Protein 2E12 (pdb70)

Organism: Xanthomonas campestris pv. campestris (strain ATCC 33913 / DSM 3586 / NCPPB 528 / LMG 568 / P 25) (NCBI:txid190485)

Structure (mmCIF, N/CA/C/O backbone):
data_2E12
#
_entry.id   2E12
#
_cell.length_a   49.942
_cell.length_b   51.699
_cell.length_c   82.120
_cell.angle_alpha   90.00
_cell.angle_beta   90.00
_cell.angle_gamma   90.00
#
_symmetry.space_group_name_H-M   'P 21 21 21'
#
loop_
_entity.id
_entity.type
_entity.pdbx_description
1 polymer 'Hypothetical protein XCC3642'
2 water water
#
loop_
_atom_site.group_PDB
_atom_site.id
_atom_site.type_symbol
_atom_site.label_atom_id
_atom_site.label_alt_id
_atom_site.label_comp_id
_atom_site.label_asym_id
_atom_site.label_entity_id
_atom_site.label_seq_id
_atom_site.pdbx_PDB_ins_code
_atom_site.Cartn_x
_atom_site.Cartn_y
_atom_site.Cartn_z
_atom_site.occupancy
_atom_site.B_iso_or_equiv
_atom_site.auth_seq_id
_atom_site.auth_comp_id
_atom_site.auth_asym_id
_atom_site.auth_atom_id
_atom_site.pdbx_PDB_model_num
ATOM 1 N N . MET A 1 1 ? 53.045 42.225 33.724 1.00 2.75 1 MET A N 1
ATOM 2 C CA . MET A 1 1 ? 53.628 40.900 33.321 1.00 2.75 1 MET A CA 1
ATOM 3 C C . MET A 1 1 ? 52.484 39.953 32.944 1.00 2.75 1 MET A C 1
ATOM 4 O O . MET A 1 1 ? 51.460 39.918 33.620 1.00 2.75 1 MET A O 1
ATOM 9 N N . PRO A 1 2 ? 52.639 39.190 31.852 1.00 6.58 2 PRO A N 1
ATOM 10 C CA . PRO A 1 2 ? 51.588 38.262 31.417 1.00 6.58 2 PRO A CA 1
ATOM 11 C C . PRO A 1 2 ? 51.672 36.859 32.016 1.00 6.58 2 PRO A C 1
ATOM 12 O O . PRO A 1 2 ? 52.754 36.306 32.174 1.00 6.58 2 PRO A O 1
ATOM 16 N N . LYS A 1 3 ? 50.524 36.287 32.352 1.00 6.58 3 LYS A N 1
ATOM 17 C CA . LYS A 1 3 ? 50.484 34.928 32.870 1.00 6.58 3 LYS A CA 1
ATOM 18 C C . LYS A 1 3 ? 50.086 34.114 31.642 1.00 6.58 3 LYS A C 1
ATOM 19 O O . LYS A 1 3 ? 49.199 34.526 30.894 1.00 6.58 3 LYS A O 1
ATOM 25 N N . TYR A 1 4 ? 50.760 32.992 31.414 1.00 2.75 4 TYR A N 1
ATOM 26 C CA . TYR A 1 4 ? 50.475 32.153 30.246 1.00 2.75 4 TYR A CA 1
ATOM 27 C C . TYR A 1 4 ? 49.716 30.873 30.590 1.00 2.75 4 TYR A C 1
ATOM 28 O O . TYR A 1 4 ? 49.948 30.254 31.629 1.00 6.58 4 TYR A O 1
ATOM 37 N N . ALA A 1 5 ? 48.784 30.502 29.719 1.00 6.58 5 ALA A N 1
ATOM 38 C CA . ALA A 1 5 ? 47.984 29.298 29.911 1.00 6.58 5 ALA A CA 1
ATOM 39 C C . ALA A 1 5 ? 48.010 28.497 28.621 1.00 6.58 5 ALA A C 1
ATOM 40 O O . ALA A 1 5 ? 48.174 29.058 27.541 1.00 6.58 5 ALA A O 1
ATOM 42 N N . PRO A 1 6 ? 47.873 27.171 28.723 1.00 2.75 6 PRO A N 1
ATOM 43 C CA . PRO A 1 6 ? 47.873 26.279 27.562 1.00 2.75 6 PRO A CA 1
ATOM 44 C C . PRO A 1 6 ? 46.806 26.625 26.505 1.00 2.75 6 PRO A C 1
ATOM 45 O O . PRO A 1 6 ? 47.047 26.448 25.314 1.00 6.58 6 PRO A O 1
ATOM 49 N N . HIS A 1 7 ? 45.641 27.109 26.944 1.00 6.58 7 HIS A N 1
ATOM 50 C CA . HIS A 1 7 ? 44.553 27.501 26.031 1.00 6.58 7 HIS A CA 1
ATOM 51 C C . HIS A 1 7 ? 43.788 28.682 26.635 1.00 6.58 7 HIS A C 1
ATOM 52 O O . HIS A 1 7 ? 43.749 28.823 27.855 1.00 6.58 7 HIS A O 1
ATOM 59 N N . VAL A 1 8 ? 43.190 29.529 25.791 1.00 6.58 8 VAL A N 1
ATOM 60 C CA . VAL A 1 8 ? 42.399 30.686 26.264 1.00 6.58 8 VAL A CA 1
ATOM 61 C C . VAL A 1 8 ? 41.139 30.865 25.388 1.00 6.58 8 VAL A C 1
ATOM 62 O O . VAL A 1 8 ? 41.162 30.538 24.202 1.00 6.58 8 VAL A O 1
ATOM 66 N N . TYR A 1 9 ? 40.064 31.405 25.968 1.00 6.58 9 TYR A N 1
ATOM 67 C CA . TYR A 1 9 ? 38.773 31.561 25.260 1.00 6.58 9 TYR A CA 1
ATOM 68 C C . TYR A 1 9 ? 38.145 32.966 25.195 1.00 6.58 9 TYR A C 1
ATOM 69 O O . TYR A 1 9 ? 38.157 33.712 26.171 1.00 6.58 9 TYR A O 1
ATOM 78 N N . THR A 1 10 ? 37.555 33.294 24.047 1.00 6.58 10 THR A N 1
ATOM 79 C CA . THR A 1 10 ? 36.938 34.606 23.834 1.00 6.58 10 THR A CA 1
ATOM 80 C C . THR A 1 10 ? 35.470 34.561 23.400 1.00 6.58 10 THR A C 1
ATOM 81 O O . THR A 1 10 ? 34.818 35.600 23.302 1.00 6.58 10 THR A O 1
ATOM 85 N N . GLU A 1 11 ? 34.952 33.368 23.138 1.00 6.58 11 GLU A N 1
ATOM 86 C CA . GLU A 1 11 ? 33.562 33.228 22.698 1.00 6.58 11 GLU A CA 1
ATOM 87 C C . GLU A 1 11 ? 32.609 33.191 23.900 1.00 6.58 11 GLU A C 1
ATOM 88 O O . GLU A 1 11 ? 32.825 32.439 24.851 1.00 6.58 11 GLU A O 1
ATOM 94 N N . GLN A 1 12 ? 31.555 34.004 23.844 1.00 6.58 12 GLN A N 1
ATOM 95 C CA . GLN A 1 12 ? 30.586 34.098 24.931 1.00 6.58 12 GLN A CA 1
ATOM 96 C C . GLN A 1 12 ? 29.975 32.785 25.415 1.00 6.58 12 GLN A C 1
ATOM 97 O O . GLN A 1 12 ? 29.537 32.694 26.564 1.00 6.58 12 GLN A O 1
ATOM 103 N N . ALA A 1 13 ? 29.952 31.768 24.558 1.00 6.58 13 ALA A N 1
ATOM 104 C CA . ALA A 1 13 ? 29.405 30.476 24.948 1.00 6.58 13 ALA A CA 1
ATOM 105 C C . ALA A 1 13 ? 30.357 29.750 25.894 1.00 6.58 13 ALA A C 1
ATOM 106 O O . ALA A 1 13 ? 29.918 29.074 26.823 1.00 6.58 13 ALA A O 1
ATOM 108 N N . GLN A 1 14 ? 31.660 2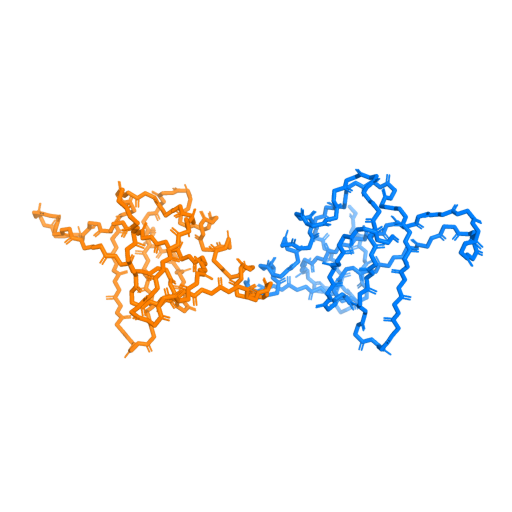9.883 25.645 1.00 6.58 14 GLN A N 1
ATOM 109 C CA . GLN A 1 14 ? 32.674 29.247 26.475 1.00 6.58 14 GLN A CA 1
ATOM 110 C C . GLN A 1 14 ? 32.864 30.020 27.770 1.00 6.58 14 GLN A 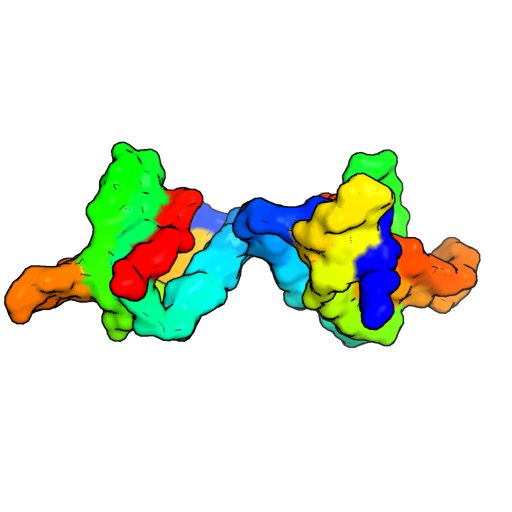C 1
ATOM 111 O O . GLN A 1 14 ? 33.198 29.439 28.797 1.00 6.58 14 GLN A O 1
ATOM 117 N N . ILE A 1 15 ? 32.663 31.332 27.720 1.00 6.58 15 ILE A N 1
ATOM 118 C CA . ILE A 1 15 ? 32.798 32.133 28.920 1.00 6.58 15 ILE A CA 1
ATOM 119 C C . ILE A 1 15 ? 31.600 31.819 29.811 1.00 6.58 15 ILE A C 1
ATOM 120 O O . ILE A 1 15 ? 31.727 31.754 31.044 1.00 6.58 15 ILE A O 1
ATOM 125 N N . ALA A 1 16 ? 30.436 31.616 29.191 1.00 6.58 16 ALA A N 1
ATOM 126 C CA . ALA A 1 16 ? 29.221 31.282 29.941 1.00 6.58 16 ALA A CA 1
ATOM 127 C C . ALA A 1 16 ? 29.416 29.948 30.664 1.00 6.58 16 ALA A C 1
ATOM 128 O O . ALA A 1 16 ? 29.005 29.787 31.814 1.00 6.58 16 ALA A O 1
ATOM 130 N N . THR A 1 17 ? 30.047 28.996 29.984 1.00 6.58 17 THR A N 1
ATOM 131 C CA . THR A 1 17 ? 30.317 27.690 30.573 1.00 6.58 17 THR A CA 1
ATOM 132 C C . THR A 1 17 ? 31.305 27.861 31.732 1.00 6.58 17 THR A C 1
ATOM 133 O O . THR A 1 17 ? 31.047 27.402 32.844 1.00 6.58 17 THR A O 1
ATOM 137 N N . LEU A 1 18 ? 32.419 28.544 31.472 1.00 6.58 18 LEU A N 1
ATOM 138 C CA . LEU A 1 18 ? 33.430 28.774 32.498 1.00 6.58 18 LEU A CA 1
ATOM 139 C C . LEU A 1 18 ? 32.868 29.412 33.765 1.00 6.58 18 LEU A C 1
ATOM 140 O O . LEU A 1 18 ? 33.285 29.069 34.872 1.00 6.58 18 LEU A O 1
ATOM 145 N N . GLU A 1 19 ? 31.922 30.335 33.608 1.00 6.58 19 GLU A N 1
ATOM 146 C CA . GLU A 1 19 ? 31.335 31.017 34.760 1.00 6.58 19 GLU A CA 1
ATOM 147 C C . GLU A 1 19 ? 30.371 30.150 35.560 1.00 6.58 19 GLU A C 1
ATOM 148 O O . GLU A 1 19 ? 30.310 30.256 36.785 1.00 6.58 19 GLU A O 1
ATOM 154 N N . HIS A 1 20 ? 29.621 29.289 34.874 1.00 6.58 20 HIS A N 1
ATOM 155 C CA . HIS A 1 20 ? 28.678 28.406 35.560 1.00 6.58 20 HIS A CA 1
ATOM 156 C C . HIS A 1 20 ? 29.426 27.414 36.463 1.00 6.58 20 HIS A C 1
ATOM 157 O O . HIS A 1 20 ? 28.944 27.068 37.531 1.00 6.58 20 HIS A O 1
ATOM 164 N N . TRP A 1 21 ? 30.608 26.975 36.028 1.00 6.58 21 TRP A N 1
ATOM 165 C CA . TRP A 1 21 ? 31.416 26.027 36.799 1.00 6.58 21 TRP A CA 1
ATOM 166 C C . TRP A 1 21 ? 31.830 26.606 38.143 1.00 6.58 21 TRP A C 1
ATOM 167 O O . TRP A 1 21 ? 31.872 25.895 39.150 1.00 6.58 21 TRP A O 1
ATOM 178 N N . VAL A 1 22 ? 32.156 27.895 38.154 1.00 6.58 22 VAL A N 1
ATOM 179 C CA . VAL A 1 22 ? 32.554 28.557 39.391 1.00 6.58 22 VAL A CA 1
ATOM 180 C C . VAL A 1 22 ? 31.392 28.493 40.386 1.00 6.58 22 VAL A C 1
ATOM 181 O O . V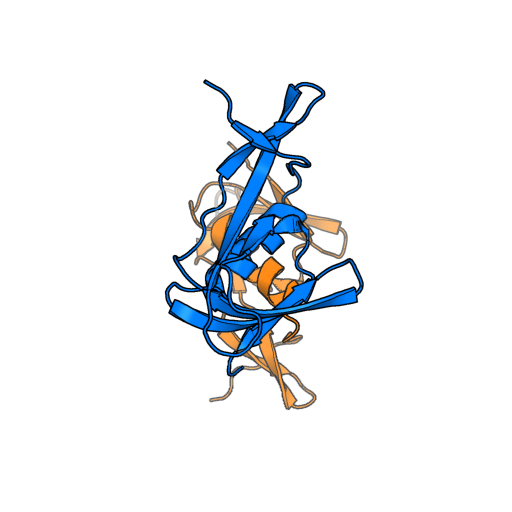AL A 1 22 ? 31.580 28.181 41.551 1.00 6.58 22 VAL A O 1
ATOM 185 N N . LYS A 1 23 ? 30.191 28.776 39.893 1.00 6.58 23 LYS A N 1
ATOM 186 C CA . LYS A 1 23 ? 28.977 28.742 40.699 1.00 6.58 23 LYS A CA 1
ATOM 187 C C . LYS A 1 23 ? 28.775 27.375 41.351 1.00 6.58 23 LYS A C 1
ATOM 188 O O . LYS A 1 23 ? 28.181 27.267 42.423 1.00 6.58 23 LYS A O 1
ATOM 194 N N . LEU A 1 24 ? 29.264 26.331 40.692 1.00 6.58 24 LEU A N 1
ATOM 195 C CA . LEU A 1 24 ? 29.131 24.979 41.207 1.00 6.58 24 LEU A CA 1
ATOM 196 C C . LEU A 1 24 ? 30.387 24.503 41.944 1.00 6.58 24 LEU A C 1
ATOM 197 O O . LEU A 1 24 ? 30.421 23.392 42.461 1.00 6.58 24 LEU A O 1
ATOM 202 N N . LEU A 1 25 ? 31.416 25.341 41.995 1.00 6.58 25 LEU A N 1
ATOM 203 C CA . LEU A 1 25 ? 32.658 24.969 42.669 1.00 6.58 25 LEU A CA 1
ATOM 204 C C . LEU A 1 25 ? 33.010 25.943 43.784 1.00 6.58 25 LEU A C 1
ATOM 205 O O . LEU A 1 25 ? 34.124 26.475 43.828 1.00 6.58 25 LEU A O 1
ATOM 210 N N . ASP A 1 26 ? 32.069 26.175 44.690 1.00 2.75 26 ASP A N 1
ATOM 211 C CA . ASP A 1 26 ? 32.325 27.100 45.777 1.00 2.75 26 ASP A CA 1
ATOM 212 C C . ASP A 1 26 ? 33.445 26.600 46.704 1.00 2.75 26 ASP A C 1
ATOM 213 O O . ASP A 1 26 ? 33.659 25.394 46.864 1.00 2.75 26 ASP A O 1
ATOM 218 N N . GLY A 1 27 ? 34.162 27.543 47.309 1.00 2.75 27 GLY A N 1
ATOM 219 C CA . GLY A 1 27 ? 35.245 27.182 48.207 1.00 2.75 27 GLY A CA 1
ATOM 220 C C . GLY A 1 27 ? 34.850 26.148 49.249 1.00 2.75 27 GLY A C 1
ATOM 221 O O . GLY A 1 27 ? 33.798 26.272 49.896 1.00 2.75 27 GLY A O 1
ATOM 222 N N . GLN A 1 28 ? 35.691 25.116 49.379 1.00 2.75 28 GLN A N 1
ATOM 223 C CA . GLN A 1 28 ? 35.525 24.020 50.344 1.00 2.75 28 GLN A CA 1
ATOM 224 C C . GLN A 1 28 ? 34.394 23.025 50.087 1.00 2.75 28 GLN A C 1
ATOM 225 O O . GLN A 1 28 ? 34.154 22.150 50.911 1.00 2.75 28 GLN A O 1
ATOM 231 N N . GLU A 1 29 ? 33.703 23.141 48.953 1.00 2.75 29 GLU A N 1
ATOM 232 C CA . GLU A 1 29 ? 32.606 22.224 48.651 1.00 2.75 29 GLU A CA 1
ATOM 233 C C . GLU A 1 29 ? 33.156 20.908 48.112 1.00 2.75 29 GLU A C 1
ATOM 234 O O . GLU A 1 29 ? 34.122 20.893 47.346 1.00 2.75 29 GLU A O 1
ATOM 240 N N . ARG A 1 30 ? 32.548 19.804 48.524 1.00 2.75 30 ARG A N 1
ATOM 241 C CA . ARG A 1 30 ? 32.983 18.485 48.070 1.00 2.75 30 ARG A CA 1
ATOM 242 C C . ARG A 1 30 ? 32.229 18.140 46.798 1.00 2.75 30 ARG A C 1
ATOM 243 O O . ARG A 1 30 ? 30.995 18.173 46.768 1.00 2.75 30 ARG A O 1
ATOM 251 N N . VAL A 1 31 ? 32.969 17.827 45.740 1.00 6.58 31 VAL A N 1
ATOM 252 C CA . VAL A 1 31 ? 32.339 17.513 44.470 1.00 6.58 31 VAL A CA 1
ATOM 253 C C . VAL A 1 31 ? 33.095 16.443 43.700 1.00 6.58 31 VAL A C 1
ATOM 254 O O . VAL A 1 31 ? 34.211 16.063 44.063 1.00 6.58 31 VAL A O 1
ATOM 258 N N . ARG A 1 32 ? 32.456 15.940 42.654 1.00 6.58 32 ARG A N 1
ATOM 259 C CA . ARG A 1 32 ? 33.070 14.951 41.777 1.00 6.58 32 ARG A CA 1
ATOM 260 C C . ARG A 1 32 ? 33.007 15.667 40.441 1.00 6.58 32 ARG A C 1
ATOM 261 O O . ARG A 1 32 ? 31.963 16.217 40.080 1.00 6.58 32 ARG A O 1
ATOM 269 N N . ILE A 1 33 ? 34.120 15.665 39.719 1.00 6.58 33 ILE A N 1
ATOM 270 C CA . ILE A 1 33 ? 34.210 16.366 38.447 1.00 6.58 33 ILE A CA 1
ATOM 271 C C . ILE A 1 33 ? 34.430 15.472 37.237 1.00 6.58 33 ILE A C 1
ATOM 272 O O . ILE A 1 33 ? 35.204 14.525 37.299 1.00 6.58 33 ILE A O 1
ATOM 277 N N . GLU A 1 34 ? 33.740 15.785 36.142 1.00 6.58 34 GLU A N 1
ATOM 278 C CA . GLU A 1 34 ? 33.897 15.045 34.893 1.00 6.58 34 GLU A CA 1
ATOM 279 C C . GLU A 1 34 ? 34.785 15.897 33.977 1.00 6.58 34 GLU A C 1
ATOM 280 O O . GLU A 1 34 ? 34.471 17.060 33.713 1.00 6.58 34 GLU A O 1
ATOM 286 N N . LEU A 1 35 ? 35.885 15.308 33.503 1.00 6.58 35 LEU A N 1
ATOM 287 C CA . LEU A 1 35 ? 36.852 15.980 32.627 1.00 6.58 35 LEU A CA 1
ATOM 288 C C . LEU A 1 35 ? 36.719 15.504 31.179 1.00 6.58 35 LEU A C 1
ATOM 289 O O . LEU A 1 35 ? 36.297 14.379 30.938 1.00 6.58 35 LEU A O 1
ATOM 294 N N . ASP A 1 36 ? 37.115 16.349 30.225 1.00 6.58 36 ASP A N 1
ATOM 295 C CA . ASP A 1 36 ? 37.004 16.013 28.797 1.00 6.58 36 ASP A CA 1
ATOM 296 C C . ASP A 1 36 ? 37.945 14.938 28.245 1.00 6.58 36 ASP A C 1
ATOM 297 O O . ASP A 1 36 ? 37.946 14.673 27.045 1.00 6.58 36 ASP A O 1
ATOM 302 N N . ASP A 1 37 ? 38.739 14.321 29.118 1.00 6.58 37 ASP A N 1
ATOM 303 C CA . ASP A 1 37 ? 39.658 13.258 28.710 1.00 6.58 37 ASP A CA 1
ATOM 304 C C . ASP A 1 37 ? 39.108 11.907 29.186 1.00 6.58 37 ASP A C 1
ATOM 305 O O . ASP A 1 37 ? 39.765 10.868 29.067 1.00 6.58 37 ASP A O 1
ATOM 310 N N . GLY A 1 38 ? 37.892 11.937 29.726 1.00 6.58 38 GLY A N 1
ATOM 311 C CA . GLY A 1 38 ? 37.248 10.734 30.211 1.00 6.58 38 GLY A CA 1
ATOM 312 C C . GLY A 1 38 ? 37.481 10.496 31.693 1.00 6.58 38 GLY A C 1
ATOM 313 O O . GLY A 1 38 ? 36.758 9.731 32.334 1.00 6.58 38 GLY A O 1
ATOM 314 N N . SER A 1 39 ? 38.493 11.155 32.243 1.00 6.58 39 SER A N 1
ATOM 315 C CA . SER A 1 39 ? 38.815 10.988 33.653 1.00 6.58 39 SER A CA 1
ATOM 316 C C . SER A 1 39 ? 37.890 11.800 34.557 1.00 6.58 39 SER A C 1
ATOM 317 O O . SER A 1 39 ? 37.053 12.585 34.099 1.00 6.58 39 SER A O 1
ATOM 320 N N . MET A 1 40 ? 38.050 11.597 35.856 1.00 6.58 40 MET A N 1
ATOM 321 C CA . MET A 1 40 ? 37.233 12.285 36.832 1.00 6.58 40 MET A CA 1
ATOM 322 C C . MET A 1 40 ? 37.985 12.348 38.140 1.00 6.58 40 MET A C 1
ATOM 323 O O . MET A 1 40 ? 38.601 11.372 38.562 1.00 6.58 40 MET A O 1
ATOM 328 N N . ILE A 1 41 ? 37.956 13.521 38.760 1.00 6.58 41 ILE A N 1
ATOM 329 C CA . ILE A 1 41 ? 38.626 13.734 40.035 1.00 6.58 41 ILE A CA 1
ATOM 330 C C . ILE A 1 41 ? 37.588 14.131 41.067 1.00 6.58 41 ILE A C 1
ATOM 331 O O . ILE A 1 41 ? 36.634 14.841 40.760 1.00 6.58 41 ILE A O 1
ATOM 336 N N . ALA A 1 42 ? 37.766 13.660 42.291 1.00 6.58 42 ALA A N 1
ATOM 337 C CA . ALA A 1 42 ? 36.836 13.978 43.360 1.00 6.58 42 ALA A CA 1
ATOM 338 C C . ALA A 1 42 ? 37.634 14.504 44.534 1.00 6.58 42 ALA A C 1
ATOM 339 O O . ALA A 1 42 ? 38.774 14.097 44.742 1.00 6.58 42 ALA A O 1
ATOM 341 N N . GLY A 1 43 ? 37.037 15.419 45.287 1.00 6.58 43 GLY A N 1
ATOM 342 C CA . GLY A 1 43 ? 37.728 15.971 46.428 1.00 6.58 43 GLY A CA 1
ATOM 343 C C . GLY A 1 43 ? 37.130 17.262 46.912 1.00 6.58 43 GLY A C 1
ATOM 344 O O . GLY A 1 43 ? 35.950 17.552 46.662 1.00 6.58 43 GLY A O 1
ATOM 345 N N . THR A 1 44 ? 37.944 18.050 47.604 1.00 2.75 44 THR A N 1
ATOM 346 C CA . THR A 1 44 ? 37.469 19.325 48.114 1.00 2.75 44 THR A CA 1
ATOM 347 C C . THR A 1 44 ? 38.065 20.509 47.359 1.00 2.75 44 THR A C 1
ATOM 348 O O . THR A 1 44 ? 39.271 20.567 47.114 1.00 2.75 44 THR A O 1
ATOM 352 N N . VAL A 1 45 ? 37.196 21.436 46.968 1.00 2.75 45 VAL A N 1
ATOM 353 C CA . VAL A 1 45 ? 37.608 22.664 46.288 1.00 2.75 45 VAL A CA 1
ATOM 354 C C . VAL A 1 45 ? 38.435 23.444 47.314 1.00 2.75 45 VAL A C 1
ATOM 355 O O . VAL A 1 45 ? 37.888 23.937 48.291 1.00 2.75 45 VAL A O 1
ATOM 359 N N . ALA A 1 46 ? 39.743 23.561 47.088 1.00 2.75 46 ALA A N 1
ATOM 360 C CA . ALA A 1 46 ? 40.609 24.277 48.028 1.00 2.75 46 ALA A CA 1
ATOM 361 C C . ALA A 1 46 ? 40.193 25.733 48.224 1.00 2.75 46 ALA A C 1
ATOM 362 O O . ALA A 1 46 ? 40.119 26.219 49.343 1.00 2.75 46 ALA A O 1
ATOM 364 N N . VAL A 1 47 ? 39.921 26.428 47.126 1.00 2.75 47 VAL A N 1
ATOM 365 C CA . VAL A 1 47 ? 39.525 27.827 47.191 1.00 2.75 47 VAL A CA 1
ATOM 366 C C . VAL A 1 47 ? 38.636 28.117 45.976 1.00 2.75 47 VAL A C 1
ATOM 367 O O . VAL A 1 47 ? 38.873 27.569 44.901 1.00 2.75 47 VAL A O 1
ATOM 371 N N . ARG A 1 48 ? 37.605 28.948 46.141 1.00 6.58 48 ARG A N 1
ATOM 372 C CA . ARG A 1 48 ? 36.722 29.256 45.014 1.00 6.58 48 ARG A CA 1
ATOM 373 C C . ARG A 1 48 ? 37.595 29.782 43.884 1.00 6.58 48 ARG A C 1
ATOM 374 O O . ARG A 1 48 ? 38.360 30.727 44.074 1.00 6.58 48 ARG A O 1
ATOM 382 N N . PRO A 1 49 ? 37.507 29.162 42.696 1.00 6.58 49 PRO A N 1
ATOM 383 C CA . PRO A 1 49 ? 38.319 29.607 41.558 1.00 6.58 49 PRO A CA 1
ATOM 384 C C . PRO A 1 49 ? 37.776 30.880 40.921 1.00 6.58 49 PRO A C 1
ATOM 385 O O . PRO A 1 49 ? 36.635 31.274 41.170 1.00 6.58 49 PRO A O 1
ATOM 389 N N . THR A 1 50 ? 38.604 31.520 40.101 1.00 6.58 50 THR A N 1
ATOM 390 C CA . THR A 1 50 ? 38.206 32.754 39.433 1.00 6.58 50 THR A CA 1
ATOM 391 C C . THR A 1 50 ? 38.573 32.681 37.959 1.00 6.58 50 THR A C 1
ATOM 392 O O . THR A 1 50 ? 39.582 32.073 37.598 1.00 6.58 50 THR A O 1
ATOM 396 N N . ILE A 1 51 ? 37.751 33.282 37.108 1.00 6.58 51 ILE A N 1
ATOM 397 C CA . ILE A 1 51 ? 38.036 33.292 35.676 1.00 6.58 51 ILE A CA 1
ATOM 398 C C . ILE A 1 51 ? 38.876 34.539 35.412 1.00 6.58 51 ILE A C 1
ATOM 399 O O . ILE A 1 51 ? 38.528 35.631 35.875 1.00 6.58 51 ILE A O 1
ATOM 404 N N . GLN A 1 52 ? 39.991 34.372 34.700 1.00 6.58 52 GLN A N 1
ATOM 405 C CA . GLN A 1 52 ? 40.891 35.486 34.406 1.00 6.58 52 GLN A CA 1
ATOM 406 C C . GLN A 1 52 ? 41.364 35.523 32.958 1.00 6.58 52 GLN A C 1
ATOM 407 O O . GLN A 1 52 ? 41.000 34.676 32.141 1.00 6.58 52 GLN A O 1
ATOM 413 N N . THR A 1 53 ? 42.198 36.518 32.665 1.00 6.58 53 THR A N 1
ATOM 414 C CA . THR A 1 53 ? 42.784 36.708 31.335 1.00 6.58 53 THR A CA 1
ATOM 415 C C . THR A 1 53 ? 44.222 36.172 31.290 1.00 6.58 53 THR A C 1
ATOM 416 O O . THR A 1 53 ? 45.039 36.458 32.173 1.00 6.58 53 THR A O 1
ATOM 420 N N . TYR A 1 54 ? 44.537 35.418 30.244 1.00 6.58 54 TYR A N 1
ATOM 421 C CA . TYR A 1 54 ? 45.881 34.843 30.080 1.00 6.58 54 TYR A CA 1
ATOM 422 C C . TYR A 1 54 ? 46.313 34.975 28.624 1.00 6.58 54 TYR A C 1
ATOM 423 O O . TYR A 1 54 ? 45.550 35.463 27.797 1.00 6.58 54 TYR A O 1
ATOM 432 N N . ARG A 1 55 ? 47.541 34.545 28.335 1.00 2.75 55 ARG A N 1
ATOM 433 C CA . ARG A 1 55 ? 48.108 34.533 26.980 1.00 2.75 55 ARG A CA 1
ATOM 434 C C . ARG A 1 55 ? 48.536 33.107 26.654 1.00 2.75 55 ARG A C 1
ATOM 435 O O . ARG A 1 55 ? 49.060 32.393 27.524 1.00 2.75 55 ARG A O 1
ATOM 443 N N . ASP A 1 56 ? 48.338 32.695 25.406 1.00 2.75 56 ASP A N 1
ATOM 444 C CA . ASP A 1 56 ? 48.802 31.376 24.999 1.00 2.75 56 ASP A CA 1
ATOM 445 C C . ASP A 1 56 ? 50.175 31.571 24.343 1.00 2.75 56 ASP A C 1
ATOM 446 O O . ASP A 1 56 ? 50.692 32.693 24.283 1.00 2.75 56 ASP A O 1
ATOM 451 N N . GLU A 1 57 ? 50.764 30.485 23.857 1.00 2.75 57 GLU A N 1
ATOM 452 C CA . GLU A 1 57 ? 52.074 30.553 23.240 1.00 2.75 57 GLU A CA 1
ATOM 453 C C . GLU A 1 57 ? 52.174 31.476 22.030 1.00 2.75 57 GLU A C 1
ATOM 454 O O . GLU A 1 57 ? 53.229 32.067 21.800 1.00 2.75 57 GLU A O 1
ATOM 460 N N . GLN A 1 58 ? 51.102 31.569 21.242 1.00 2.75 58 GLN A N 1
ATOM 461 C CA . GLN A 1 58 ? 51.072 32.429 20.056 1.00 2.75 58 GLN A CA 1
ATOM 462 C C . GLN A 1 58 ? 50.853 33.879 20.475 1.00 2.75 58 GLN A C 1
ATOM 463 O O . GLN A 1 58 ? 50.757 34.766 19.635 1.00 2.75 58 GLN A O 1
ATOM 469 N N . GLU A 1 59 ? 50.767 34.093 21.788 1.00 2.75 59 GLU A N 1
ATOM 470 C CA . GLU A 1 59 ? 50.568 35.405 22.400 1.00 2.75 59 GLU A CA 1
ATOM 471 C C . GLU A 1 59 ? 49.160 36.017 22.289 1.00 2.75 59 GLU A C 1
ATOM 472 O O . GLU A 1 59 ? 49.020 37.232 22.351 1.00 2.75 59 GLU A O 1
ATOM 478 N N . ARG A 1 60 ? 48.134 35.179 22.139 1.00 2.75 60 ARG A N 1
ATOM 479 C CA . ARG A 1 60 ? 46.741 35.630 22.052 1.00 2.75 60 ARG A CA 1
ATOM 480 C C . ARG A 1 60 ? 46.102 35.633 23.461 1.00 2.75 60 ARG A C 1
ATOM 481 O O . ARG A 1 60 ? 46.320 34.704 24.242 1.00 2.75 60 ARG A O 1
ATOM 489 N N . GLU A 1 61 ? 45.316 36.663 23.777 1.00 2.75 61 GLU A N 1
ATOM 490 C CA . GLU A 1 61 ? 44.659 36.788 25.092 1.00 2.75 61 GLU A CA 1
ATOM 491 C C . GLU A 1 61 ? 43.226 36.234 25.142 1.00 2.75 61 GLU A C 1
ATOM 492 O O . GLU A 1 61 ? 42.454 36.385 24.189 1.00 2.75 61 GLU A O 1
ATOM 498 N N . GLY A 1 62 ? 42.871 35.615 26.266 1.00 2.75 62 GLY A N 1
ATOM 499 C CA . GLY A 1 62 ? 41.536 35.043 26.409 1.00 2.75 62 GLY A CA 1
ATOM 500 C C . GLY A 1 62 ? 41.231 34.629 27.842 1.00 2.75 62 GLY A C 1
ATOM 501 O O . GLY A 1 62 ? 42.041 34.849 28.741 1.00 2.75 62 GLY A O 1
ATOM 502 N N . SER A 1 63 ? 40.070 34.019 28.063 1.00 2.75 63 SER A N 1
ATOM 503 C CA . SER A 1 63 ? 39.688 33.613 29.409 1.00 2.75 63 SER A CA 1
ATOM 504 C C . SER A 1 63 ? 39.919 32.142 29.725 1.00 2.75 63 SER A C 1
ATOM 505 O O . SER A 1 63 ? 39.943 31.295 28.840 1.00 2.75 63 SER A O 1
ATOM 508 N N . ASN A 1 64 ? 40.094 31.863 31.014 1.00 2.75 64 ASN A N 1
ATOM 509 C CA . ASN A 1 64 ? 40.303 30.513 31.527 1.00 2.75 64 ASN A CA 1
ATOM 510 C C . ASN A 1 64 ? 40.424 30.614 33.048 1.00 2.75 64 ASN A C 1
ATOM 511 O O . ASN A 1 64 ? 40.265 31.694 33.611 1.00 2.75 64 ASN A O 1
ATOM 516 N N . GLY A 1 65 ? 40.705 29.492 33.705 1.00 2.75 65 GLY A N 1
ATOM 517 C CA . GLY A 1 65 ? 40.845 29.498 35.155 1.00 2.75 65 GLY A CA 1
ATOM 518 C C . GLY A 1 65 ? 41.566 28.271 35.690 1.00 2.75 65 GLY A C 1
ATOM 519 O O . GLY A 1 65 ? 41.647 27.239 35.020 1.00 2.75 65 GLY A O 1
ATOM 520 N N . GLN A 1 66 ? 42.092 28.382 36.908 1.00 2.75 66 GLN A N 1
ATOM 521 C CA . GLN A 1 66 ? 42.811 27.283 37.531 1.00 2.75 66 GLN A CA 1
ATOM 522 C C . GLN A 1 66 ? 42.101 26.858 38.800 1.00 2.75 66 GLN A C 1
ATOM 523 O O . GLN A 1 66 ? 41.749 27.693 39.630 1.00 6.58 66 GLN A O 1
ATOM 529 N N . LEU A 1 67 ? 41.903 25.548 38.930 1.00 2.75 67 LEU A N 1
ATOM 530 C CA . LEU A 1 67 ? 41.223 24.933 40.070 1.00 2.75 67 LEU A CA 1
ATOM 531 C C . LEU A 1 67 ? 42.171 24.013 40.831 1.00 2.75 67 LEU A C 1
ATOM 532 O O . LEU A 1 67 ? 42.919 23.239 40.230 1.00 6.58 67 LEU A O 1
ATOM 537 N N . ARG A 1 68 ? 42.142 24.130 42.154 1.00 2.75 68 ARG A N 1
ATOM 538 C CA . ARG A 1 68 ? 42.956 23.307 43.035 1.00 2.75 68 ARG A CA 1
ATOM 539 C C . ARG A 1 68 ? 42.006 22.437 43.854 1.00 2.75 68 ARG A C 1
ATOM 540 O O . ARG A 1 68 ? 41.051 22.939 44.457 1.00 6.58 68 ARG A O 1
ATOM 548 N N . ILE A 1 69 ? 42.260 21.134 43.859 1.00 2.75 69 ILE A N 1
ATOM 549 C CA . ILE A 1 69 ? 41.440 20.188 44.602 1.00 2.75 69 ILE A CA 1
ATOM 550 C C . ILE A 1 69 ? 42.374 19.491 45.581 1.00 2.75 69 ILE A C 1
ATOM 551 O O . ILE A 1 69 ? 43.463 19.076 45.199 1.00 6.58 69 ILE A O 1
ATOM 556 N N . ASP A 1 70 ? 41.956 19.379 46.834 1.00 2.75 70 ASP A N 1
ATOM 557 C CA . ASP A 1 70 ? 42.754 18.684 47.827 1.00 2.75 70 ASP A CA 1
ATOM 558 C C . ASP A 1 70 ? 41.903 17.541 48.340 1.00 2.75 70 ASP A C 1
ATOM 559 O O . ASP A 1 70 ? 40.713 17.454 48.057 1.00 6.58 70 ASP A O 1
ATOM 564 N N . HIS A 1 71 ? 42.524 16.653 49.098 1.00 2.75 71 HIS A N 1
ATOM 565 C CA . HIS A 1 71 ? 41.800 15.555 49.712 1.00 2.75 71 HIS A CA 1
ATOM 566 C C . HIS A 1 71 ? 42.616 14.918 50.808 1.00 2.75 71 HIS A C 1
ATOM 567 O O . HIS A 1 71 ? 43.510 15.558 51.382 1.00 2.75 71 HIS A O 1
ATOM 574 N N . LEU A 1 72 ? 42.305 13.664 51.108 1.00 6.58 72 LEU A N 1
ATOM 575 C CA . LEU A 1 72 ? 43.013 12.947 52.145 1.00 6.58 72 LEU A CA 1
ATOM 576 C C . LEU A 1 72 ? 43.370 11.530 51.722 1.00 6.58 72 LEU A C 1
ATOM 577 O O . LEU A 1 72 ? 44.543 11.219 51.486 1.00 6.58 72 LEU A O 1
ATOM 582 N N . ASP A 1 73 ? 42.336 10.695 51.626 1.00 6.58 73 ASP A N 1
ATOM 583 C CA . ASP A 1 73 ? 42.438 9.274 51.268 1.00 6.58 73 ASP A CA 1
ATOM 584 C C . ASP A 1 73 ? 42.532 9.014 49.757 1.00 6.58 73 ASP A C 1
ATOM 585 O O . ASP A 1 73 ? 43.367 8.217 49.317 1.00 6.58 73 ASP A O 1
ATOM 590 N N . ALA A 1 74 ? 41.696 9.704 48.984 1.00 6.58 74 ALA A N 1
ATOM 591 C CA . ALA A 1 74 ? 41.639 9.584 47.520 1.00 6.58 74 ALA A CA 1
ATOM 592 C C . ALA A 1 74 ? 42.966 9.206 46.872 1.00 6.58 74 ALA A C 1
ATOM 593 O O . ALA A 1 74 ? 43.158 8.059 46.440 1.00 6.58 74 ALA A O 1
ATOM 595 N N . SER A 1 75 ? 43.873 10.179 46.793 1.00 6.58 75 SER A N 1
ATOM 596 C CA . SER A 1 75 ? 45.194 9.978 46.208 1.00 6.58 75 SER A CA 1
ATOM 597 C C . SER A 1 75 ? 46.268 10.802 46.906 1.00 6.58 75 SER A C 1
ATOM 598 O O . SER A 1 75 ? 47.454 10.676 46.598 1.00 6.58 75 SER A O 1
ATOM 601 N N . GLN A 1 76 ? 45.859 11.650 47.841 1.00 6.58 76 GLN A N 1
ATOM 602 C CA . GLN A 1 76 ? 46.815 12.516 48.516 1.00 6.58 76 GLN A CA 1
ATOM 603 C C . GLN A 1 76 ? 47.342 13.452 47.426 1.00 6.58 76 GLN A C 1
ATOM 604 O O . GLN A 1 76 ? 46.906 13.372 46.274 1.00 6.58 76 GLN A O 1
ATOM 610 N N . GLU A 1 77 ? 48.269 14.334 47.780 1.00 2.75 77 GLU A N 1
ATOM 611 C CA . GLU A 1 77 ? 48.827 15.275 46.804 1.00 2.75 77 GLU A CA 1
ATOM 612 C C . GLU A 1 77 ? 47.784 16.210 46.213 1.00 2.75 77 GLU A C 1
ATOM 613 O O . GLU A 1 77 ? 46.863 15.762 45.512 1.00 2.75 77 GLU A O 1
ATOM 619 N N . PRO A 1 78 ? 47.910 17.522 46.480 1.00 2.75 78 PRO A N 1
ATOM 620 C CA . PRO A 1 78 ? 46.923 18.451 45.917 1.00 2.75 78 PRO A CA 1
ATOM 621 C C . PRO A 1 78 ? 47.045 18.472 44.387 1.00 2.75 78 PRO A C 1
ATOM 622 O O . PRO A 1 78 ? 48.130 18.259 43.850 1.00 2.75 78 PRO A O 1
ATOM 626 N N . GLN A 1 79 ? 45.945 18.732 43.685 1.00 2.75 79 GLN A N 1
ATOM 627 C CA . GLN A 1 79 ? 45.965 18.738 42.221 1.00 2.75 79 GLN A CA 1
ATOM 628 C C . GLN A 1 79 ? 45.442 20.046 41.637 1.00 2.75 79 GLN A C 1
ATOM 629 O O . GLN A 1 79 ? 44.452 20.577 42.120 1.00 2.75 79 GLN A O 1
ATOM 635 N N . TRP A 1 80 ? 46.122 20.558 40.611 1.00 6.58 80 TRP A N 1
ATOM 636 C CA . TRP A 1 80 ? 45.714 21.784 39.925 1.00 6.58 80 TRP A CA 1
ATOM 637 C C . TRP A 1 80 ? 45.298 21.416 38.512 1.00 6.58 80 TRP A C 1
ATOM 638 O O . TRP A 1 80 ? 46.007 20.680 37.823 1.00 6.58 80 TRP A O 1
ATOM 649 N N . ILE A 1 81 ? 44.149 21.932 38.082 1.00 6.58 81 ILE A N 1
ATOM 650 C CA . ILE A 1 81 ? 43.639 21.647 36.747 1.00 6.58 81 ILE A CA 1
ATOM 651 C C . ILE A 1 81 ? 43.137 22.923 36.083 1.00 6.58 81 ILE A C 1
ATOM 652 O O . ILE A 1 81 ? 42.666 23.830 36.765 1.00 6.58 81 ILE A O 1
ATOM 657 N N . TRP A 1 82 ? 43.252 23.004 34.763 1.00 6.58 82 TRP A N 1
ATOM 658 C CA . TRP A 1 82 ? 42.733 24.167 34.059 1.00 6.58 82 TRP A CA 1
ATOM 659 C C . TRP A 1 82 ? 41.257 23.846 33.845 1.00 6.58 82 TRP A C 1
ATOM 660 O O . TRP A 1 82 ? 40.907 22.739 33.429 1.00 6.58 82 TRP A O 1
ATOM 671 N N . MET A 1 83 ? 40.396 24.812 34.149 1.00 6.58 83 MET A N 1
ATOM 672 C CA . MET A 1 83 ? 38.952 24.614 34.064 1.00 6.58 83 MET A CA 1
ATOM 673 C C . MET A 1 83 ? 38.299 24.360 32.704 1.00 6.58 83 MET A C 1
ATOM 674 O O . MET A 1 83 ? 37.179 23.854 32.657 1.00 6.58 83 MET A O 1
ATOM 679 N N . ASP A 1 84 ? 38.971 24.689 31.604 1.00 6.58 84 ASP A N 1
ATOM 680 C CA . ASP A 1 84 ? 38.383 24.432 30.286 1.00 6.58 84 ASP A CA 1
ATOM 681 C C . ASP A 1 84 ? 38.278 22.929 30.000 1.00 6.58 84 ASP A C 1
ATOM 682 O O . ASP A 1 84 ? 37.691 22.512 29.001 1.00 6.58 84 ASP A O 1
ATOM 687 N N . ARG A 1 85 ? 38.846 22.119 30.883 1.00 6.58 85 ARG A N 1
ATOM 688 C CA . ARG A 1 85 ? 38.827 20.665 30.725 1.00 6.58 85 ARG A CA 1
ATOM 689 C C . ARG A 1 85 ? 37.592 20.012 31.361 1.00 6.58 85 ARG A C 1
ATOM 690 O O . ARG A 1 85 ? 37.367 18.809 31.205 1.00 6.58 85 ARG A O 1
ATOM 698 N N . ILE A 1 86 ? 36.791 20.802 32.070 1.00 2.75 86 ILE A N 1
ATOM 699 C CA . ILE A 1 86 ? 35.601 20.281 32.751 1.00 2.75 86 ILE A CA 1
ATOM 700 C C . ILE A 1 86 ? 34.364 20.109 31.889 1.00 2.75 86 ILE A C 1
ATOM 701 O O . ILE A 1 86 ? 34.032 20.976 31.093 1.00 6.58 86 ILE A O 1
ATOM 706 N N . VAL A 1 87 ? 33.673 18.990 32.100 1.00 6.58 87 VAL A N 1
ATOM 707 C CA . VAL A 1 87 ? 32.456 18.642 31.368 1.00 6.58 87 VAL A CA 1
ATOM 708 C C . VAL A 1 87 ? 31.228 18.574 32.288 1.00 6.58 87 VAL A C 1
ATOM 709 O O . VAL A 1 87 ? 30.091 18.768 31.847 1.00 6.58 87 VAL A O 1
ATOM 713 N N . ALA A 1 88 ? 31.454 18.301 33.568 1.00 6.58 88 ALA A N 1
ATOM 714 C CA . ALA A 1 88 ? 30.349 18.213 34.517 1.00 6.58 88 ALA A CA 1
ATOM 715 C C . ALA A 1 88 ? 30.841 18.331 35.957 1.00 6.58 88 ALA A C 1
ATOM 716 O O . ALA A 1 88 ? 31.971 17.964 36.263 1.00 6.58 88 ALA A O 1
ATOM 718 N N . VAL A 1 89 ? 29.980 18.845 36.830 1.00 6.58 89 VAL A N 1
ATOM 719 C CA . VAL A 1 89 ? 30.305 19.005 38.242 1.00 6.58 89 VAL A CA 1
ATOM 720 C C . VAL A 1 89 ? 29.085 18.623 39.064 1.00 6.58 89 VAL A C 1
ATOM 721 O O . VAL A 1 89 ? 28.040 19.262 38.954 1.00 6.58 89 VAL A O 1
ATOM 725 N N . HIS A 1 90 ? 29.211 17.578 39.878 1.00 6.58 90 HIS A N 1
ATOM 726 C CA . HIS A 1 90 ? 28.100 17.137 40.714 1.00 6.58 90 HIS A CA 1
ATOM 727 C C . HIS A 1 90 ? 28.487 17.151 42.194 1.00 6.58 90 HIS A C 1
ATOM 728 O O . HIS A 1 90 ? 29.606 16.795 42.558 1.00 6.58 90 HIS A O 1
ATOM 735 N N . PRO A 1 91 ? 27.567 17.581 43.065 1.00 6.58 91 PRO A N 1
ATOM 736 C CA . PRO A 1 91 ? 27.811 17.652 44.510 1.00 6.58 91 PRO A CA 1
ATOM 737 C C . PRO A 1 91 ? 27.701 16.304 45.227 1.00 6.58 91 PRO A C 1
ATOM 738 O O . PRO A 1 91 ? 27.305 15.316 44.619 1.00 6.58 91 PRO A O 1
ATOM 742 N N . MET A 1 92 ? 28.075 16.288 46.512 1.00 2.75 92 MET A N 1
ATOM 743 C CA . MET A 1 92 ? 28.001 15.116 47.400 1.00 2.75 92 MET A CA 1
ATOM 744 C C . MET A 1 92 ? 29.240 14.214 47.533 1.00 2.75 92 MET A C 1
ATOM 745 O O . MET A 1 92 ? 29.518 13.693 48.624 1.00 2.75 92 MET A O 1
ATOM 750 N N . PRO A 1 93 ? 29.996 13.996 46.443 1.00 1.02 93 PRO A N 1
ATOM 751 C CA . PRO A 1 93 ? 31.176 13.137 46.583 1.00 1.02 93 PRO A CA 1
ATOM 752 C C . PRO A 1 93 ? 32.396 13.910 47.080 1.00 1.02 93 PRO A C 1
ATOM 753 O O . PRO A 1 93 ? 33.506 13.658 46.572 1.00 1.02 93 PRO A O 1
ATOM 757 N N . MET B 1 1 ? -0.631 29.877 42.866 1.00 2.75 1 MET B N 1
ATOM 758 C CA . MET B 1 1 ? -0.995 29.262 41.562 1.00 2.75 1 MET B CA 1
ATOM 759 C C . MET B 1 1 ? 0.286 28.899 40.811 1.00 2.75 1 MET B C 1
ATOM 760 O O . MET B 1 1 ? 1.216 29.701 40.724 1.00 2.75 1 MET B O 1
ATOM 765 N N . PRO B 1 2 ? 0.365 27.664 40.285 1.00 6.58 2 PRO B N 1
ATOM 766 C CA . PRO B 1 2 ? 1.563 27.256 39.548 1.00 6.58 2 PRO B CA 1
ATOM 767 C C . PRO B 1 2 ? 1.684 28.116 38.298 1.00 6.58 2 PRO B C 1
ATOM 768 O O . PRO B 1 2 ? 0.673 28.422 37.654 1.00 6.58 2 PRO B O 1
ATOM 772 N N . LYS B 1 3 ? 2.911 28.510 37.962 1.00 6.58 3 LYS B N 1
ATOM 773 C CA . LYS B 1 3 ? 3.157 29.337 36.781 1.00 6.58 3 LYS B CA 1
ATOM 774 C C . LYS B 1 3 ? 3.480 28.475 35.573 1.00 6.58 3 LYS B C 1
ATOM 775 O O . LYS B 1 3 ? 4.410 27.669 35.604 1.00 6.58 3 LYS B O 1
ATOM 781 N N . TYR B 1 4 ? 2.702 28.644 34.510 1.00 2.75 4 TYR B N 1
ATOM 782 C CA . TYR B 1 4 ? 2.905 27.887 33.276 1.00 2.75 4 TYR B CA 1
ATOM 783 C C . TYR B 1 4 ? 3.900 28.588 32.348 1.00 2.75 4 TYR B C 1
ATOM 784 O O . TYR B 1 4 ? 4.089 29.798 32.423 1.00 6.58 4 TYR B O 1
ATOM 793 N N . ALA B 1 5 ? 4.527 27.807 31.472 1.00 6.58 5 ALA B N 1
ATOM 794 C CA . ALA B 1 5 ? 5.478 28.321 30.504 1.00 6.58 5 ALA B CA 1
ATOM 795 C C . ALA B 1 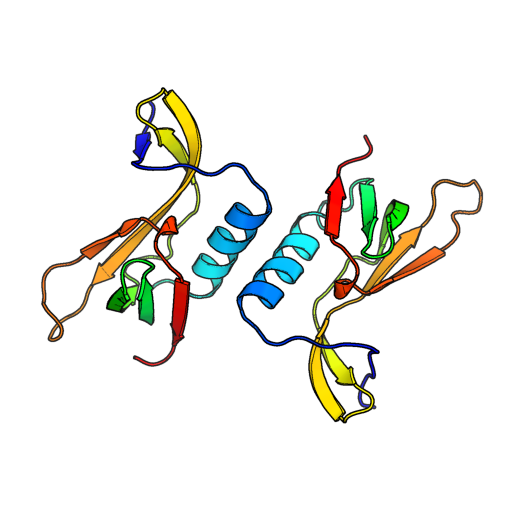5 ? 5.495 27.369 29.324 1.00 6.58 5 ALA B C 1
ATOM 796 O O . ALA B 1 5 ? 5.460 26.157 29.498 1.00 6.58 5 ALA B O 1
ATOM 798 N N . PRO B 1 6 ? 5.528 27.904 28.096 1.00 2.75 6 PRO B N 1
ATOM 799 C CA . PRO B 1 6 ? 5.548 27.021 26.929 1.00 2.75 6 PRO B CA 1
ATOM 800 C C . PRO B 1 6 ? 6.721 26.028 26.897 1.00 2.75 6 PRO B C 1
ATOM 801 O O . PRO B 1 6 ? 6.604 24.962 26.301 1.00 6.58 6 PRO B O 1
ATOM 805 N N . HIS B 1 7 ? 7.843 26.377 27.528 1.00 6.58 7 HIS B N 1
ATOM 806 C CA . HIS B 1 7 ? 9.018 25.489 27.561 1.00 6.58 7 HIS B CA 1
ATOM 807 C C . HIS B 1 7 ? 9.853 25.669 28.834 1.00 6.58 7 HIS B C 1
ATOM 808 O O . HIS B 1 7 ? 9.948 26.773 29.362 1.00 6.58 7 HIS B O 1
ATOM 815 N N . VAL B 1 8 ? 10.467 24.582 29.307 1.00 6.58 8 VAL B N 1
ATOM 816 C CA . VAL B 1 8 ? 11.310 24.610 30.508 1.00 6.58 8 VAL B CA 1
ATOM 817 C C . VAL B 1 8 ? 12.621 23.845 30.259 1.00 6.58 8 VAL B C 1
ATOM 818 O O . VAL B 1 8 ? 12.716 23.083 29.294 1.00 6.58 8 VAL B O 1
ATOM 822 N N . TYR B 1 9 ? 13.618 24.037 31.127 1.00 6.58 9 TYR B N 1
ATOM 823 C CA . TYR B 1 9 ? 14.922 23.375 30.961 1.00 6.58 9 TYR B CA 1
ATOM 824 C C . TYR B 1 9 ? 15.644 23.034 32.271 1.00 6.58 9 TYR B C 1
ATOM 825 O O . TYR B 1 9 ? 15.576 23.790 33.238 1.00 6.58 9 TYR B O 1
ATOM 834 N N . THR B 1 10 ? 16.355 21.902 32.294 1.00 6.58 10 THR B N 1
ATOM 835 C CA . THR B 1 10 ? 17.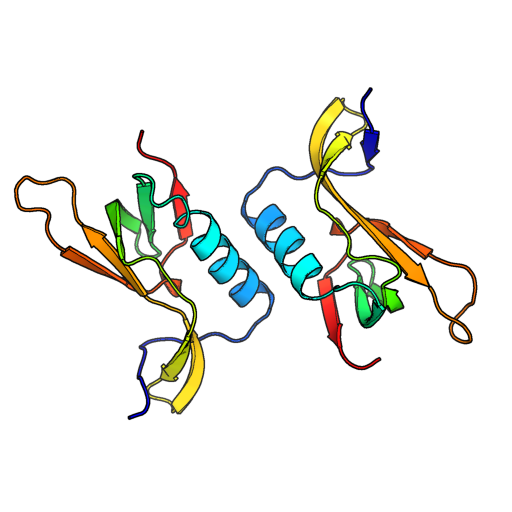098 21.494 33.495 1.00 6.58 10 THR B CA 1
ATOM 836 C C . THR B 1 10 ? 18.550 21.056 33.262 1.00 6.58 10 THR B C 1
ATOM 837 O O . THR B 1 10 ? 19.232 20.699 34.209 1.00 6.58 10 THR B O 1
ATOM 841 N N . GLU B 1 11 ? 19.039 21.089 32.026 1.00 6.58 11 GLU B N 1
ATOM 842 C CA . GLU B 1 11 ? 20.423 20.666 31.779 1.00 6.58 11 GLU B CA 1
ATOM 843 C C . GLU B 1 11 ? 21.426 21.753 32.164 1.00 6.58 11 GLU B C 1
ATOM 844 O O . GLU B 1 11 ? 21.222 22.907 31.840 1.00 6.58 11 GLU B O 1
ATOM 850 N N . GLN B 1 12 ? 22.508 21.381 32.850 1.00 6.58 12 GLN B N 1
ATOM 851 C CA . GLN B 1 12 ? 23.524 22.352 33.278 1.00 6.58 12 GLN B CA 1
ATOM 852 C C . GLN B 1 12 ? 23.988 23.330 32.193 1.00 6.58 12 GLN B C 1
ATOM 853 O O . GLN B 1 12 ? 24.135 24.528 32.459 1.00 6.58 12 GLN B O 1
ATOM 859 N N . ALA B 1 13 ? 24.247 22.827 30.986 1.00 6.58 13 ALA B N 1
ATOM 860 C CA . ALA B 1 13 ? 24.679 23.689 29.885 1.00 6.58 13 ALA B CA 1
ATOM 861 C C . ALA B 1 13 ? 23.573 24.695 29.606 1.00 6.58 13 ALA B C 1
ATOM 862 O O . ALA B 1 13 ? 23.834 25.882 29.429 1.00 6.58 13 ALA B O 1
ATOM 864 N N . GLN B 1 14 ? 22.334 24.211 29.574 1.00 6.58 14 GLN B N 1
ATOM 865 C CA . GLN B 1 14 ? 21.193 25.087 29.337 1.00 6.58 14 GLN B CA 1
ATOM 866 C C . GLN B 1 14 ? 21.134 26.162 30.411 1.00 6.58 14 GLN B C 1
ATOM 867 O O . GLN B 1 14 ? 20.944 27.333 30.108 1.00 6.58 14 GLN B O 1
ATOM 873 N N . ILE B 1 15 ? 21.283 25.746 31.663 1.00 6.58 15 ILE B N 1
ATOM 874 C CA . ILE B 1 15 ? 21.269 26.667 32.789 1.00 6.58 15 ILE B CA 1
ATOM 875 C C . ILE B 1 15 ? 22.388 27.697 32.595 1.00 6.58 15 ILE B C 1
ATOM 876 O O . ILE B 1 15 ? 22.180 28.892 32.790 1.00 6.58 15 ILE B O 1
ATOM 881 N N . ALA B 1 16 ? 23.566 27.215 32.198 1.00 6.58 16 ALA B N 1
ATOM 882 C CA . ALA B 1 16 ? 24.737 28.060 31.963 1.00 6.58 16 ALA B CA 1
ATOM 883 C C . ALA B 1 16 ? 24.404 29.206 31.017 1.00 6.58 16 ALA B C 1
ATOM 884 O O . ALA B 1 16 ? 24.794 30.346 31.249 1.00 6.58 16 ALA B O 1
ATOM 886 N N . THR B 1 17 ? 23.681 28.877 29.952 1.00 6.58 17 THR B N 1
ATOM 887 C CA . THR B 1 17 ? 23.259 29.839 28.937 1.00 6.58 17 THR B CA 1
ATOM 888 C C . THR B 1 17 ? 22.311 30.896 29.510 1.00 6.58 17 THR B C 1
ATOM 889 O O . THR B 1 17 ? 22.491 32.099 29.286 1.00 6.58 17 THR B O 1
ATOM 893 N N . LEU B 1 18 ? 21.305 30.442 30.251 1.00 6.58 18 LEU B N 1
ATOM 894 C CA . LEU B 1 18 ? 20.319 31.349 30.835 1.00 6.58 18 LEU B CA 1
ATOM 895 C C . LEU B 1 18 ? 20.939 32.313 31.834 1.00 6.58 18 LEU B C 1
ATOM 896 O O . LEU B 1 18 ? 20.583 33.486 31.885 1.00 6.58 18 LEU B O 1
ATOM 901 N N . GLU B 1 19 ? 21.877 31.812 32.628 1.00 6.58 19 GLU B N 1
ATOM 902 C CA . GLU B 1 19 ? 22.548 32.626 33.623 1.00 6.58 19 GLU B CA 1
ATOM 903 C C . GLU B 1 19 ? 23.476 33.635 32.955 1.00 6.58 19 GLU B C 1
ATOM 904 O O . GLU B 1 19 ? 23.745 34.693 33.513 1.00 6.58 19 GLU B O 1
ATOM 910 N N . HIS B 1 20 ? 23.990 33.302 31.774 1.00 6.58 20 HIS B N 1
ATOM 911 C CA . HIS B 1 20 ? 24.890 34.224 31.098 1.00 6.58 20 HIS B CA 1
ATOM 912 C C . HIS B 1 20 ? 24.075 35.346 30.478 1.00 6.58 20 HIS B C 1
ATOM 913 O O . HIS B 1 20 ? 24.542 36.483 30.370 1.00 6.58 20 HIS B O 1
ATOM 920 N N . TRP B 1 21 ? 22.843 35.022 30.098 1.00 6.58 21 TRP B N 1
ATOM 921 C CA . TRP B 1 21 ? 21.941 35.996 29.503 1.00 6.58 21 TRP B CA 1
ATOM 922 C C . TRP B 1 21 ? 21.543 37.024 30.552 1.00 6.58 21 TRP B C 1
ATOM 923 O O . TRP B 1 21 ? 21.513 38.216 30.275 1.00 6.58 21 TRP B O 1
ATOM 934 N N . VAL B 1 22 ? 21.251 36.548 31.757 1.00 6.58 22 VAL B N 1
ATOM 935 C CA . VAL B 1 22 ? 20.871 37.423 32.856 1.00 6.58 22 VAL B CA 1
ATOM 936 C C . VAL B 1 22 ? 22.016 38.368 33.205 1.00 6.58 22 VAL B C 1
ATOM 937 O O . VAL B 1 22 ? 21.794 39.456 33.740 1.00 6.58 22 VAL B O 1
ATOM 941 N N . LYS B 1 23 ? 23.242 37.952 32.906 1.00 6.58 23 LYS B N 1
ATOM 942 C CA . LYS B 1 23 ? 24.402 38.779 33.203 1.00 6.58 23 LYS B CA 1
ATOM 943 C C . LYS B 1 23 ? 24.563 39.904 32.180 1.00 6.58 23 LYS B C 1
ATOM 944 O O . LYS B 1 23 ? 24.783 41.057 32.559 1.00 6.58 23 LYS B O 1
ATOM 950 N N . LEU B 1 24 ? 24.459 39.581 30.891 1.00 6.58 24 LEU B N 1
ATOM 951 C CA . LEU B 1 24 ? 24.602 40.605 29.851 1.00 6.58 24 LEU B CA 1
ATOM 952 C C . LEU B 1 24 ? 23.462 41.614 29.935 1.00 6.58 24 LEU B C 1
ATOM 953 O O . LEU B 1 24 ? 23.687 42.828 29.971 1.00 6.58 24 LEU B O 1
ATOM 958 N N . LEU B 1 25 ? 22.236 41.106 29.957 1.00 6.58 25 LEU B N 1
ATOM 959 C CA . LEU B 1 25 ? 21.062 41.958 30.056 1.00 6.58 25 LEU B CA 1
ATOM 960 C C . LEU B 1 25 ? 20.922 42.398 31.516 1.00 6.58 25 LEU B C 1
ATOM 961 O O . LEU B 1 25 ? 19.808 42.493 32.037 1.00 6.58 25 LEU B O 1
ATOM 966 N N . ASP B 1 26 ? 22.061 42.649 32.158 1.00 2.75 26 ASP B N 1
ATOM 967 C CA . ASP B 1 26 ? 22.128 43.057 33.566 1.00 2.75 26 ASP B CA 1
ATOM 968 C C . ASP B 1 26 ? 22.523 44.514 33.726 1.00 2.75 26 ASP B C 1
ATOM 969 O O . ASP B 1 26 ? 22.004 45.215 34.611 1.00 2.75 26 ASP B O 1
ATOM 974 N N . GLY B 1 27 ? 23.455 44.965 32.890 1.00 2.75 27 GLY B N 1
ATOM 975 C CA . GLY B 1 27 ? 23.875 46.348 32.949 1.00 2.75 27 GLY B CA 1
ATOM 976 C C . GLY B 1 27 ? 22.767 47.212 32.378 1.00 2.75 27 GLY B C 1
ATOM 977 O O . GLY B 1 27 ? 22.985 48.369 32.029 1.00 2.75 27 GLY B O 1
ATOM 978 N N . GLN B 1 28 ? 21.574 46.631 32.285 1.00 2.75 28 GLN B N 1
ATOM 979 C CA . GLN B 1 28 ? 20.410 47.326 31.758 1.00 2.75 28 GLN B CA 1
ATOM 980 C C . GLN B 1 28 ? 20.784 48.327 30.672 1.00 2.75 28 GLN B C 1
ATOM 981 O O . GLN B 1 28 ? 20.196 49.406 30.577 1.00 2.75 28 GLN B O 1
ATOM 987 N N . GLU B 1 29 ? 21.761 47.984 29.842 1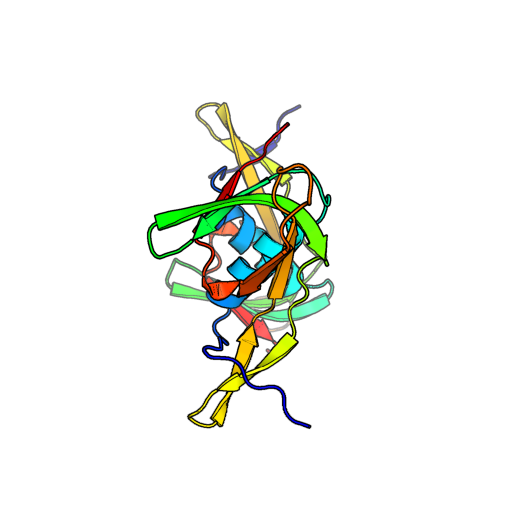.00 2.75 29 GLU B N 1
ATOM 988 C CA . GLU B 1 29 ? 22.166 48.909 28.788 1.00 2.75 29 GLU B CA 1
ATOM 989 C C . GLU B 1 29 ? 21.594 48.521 27.414 1.00 2.75 29 GLU B C 1
ATOM 990 O O . GLU B 1 29 ? 21.555 47.337 27.064 1.00 2.75 29 GLU B O 1
ATOM 996 N N . ARG B 1 30 ? 21.163 49.513 26.636 1.00 2.75 30 ARG B N 1
ATOM 997 C CA . ARG B 1 30 ? 20.545 49.258 25.326 1.00 2.75 30 ARG B CA 1
ATOM 998 C C . ARG B 1 30 ? 21.165 48.103 24.565 1.00 2.75 30 ARG B C 1
ATOM 999 O O . ARG B 1 30 ? 22.384 48.014 24.437 1.00 2.75 30 ARG B O 1
ATOM 1007 N N . VAL B 1 31 ? 20.303 47.225 24.051 1.00 6.58 31 VAL B N 1
ATOM 1008 C CA . VAL B 1 31 ? 20.750 46.036 23.338 1.00 6.58 31 VAL B CA 1
ATOM 1009 C C . VAL B 1 31 ? 19.934 45.674 22.111 1.00 6.58 31 VAL B C 1
ATOM 1010 O O . VAL B 1 31 ? 18.881 46.262 21.837 1.00 6.58 31 VAL B O 1
ATOM 1014 N N . ARG B 1 32 ? 20.442 44.675 21.392 1.00 6.58 32 ARG B N 1
ATOM 1015 C CA . ARG B 1 32 ? 19.821 44.154 20.183 1.00 6.58 32 ARG B CA 1
ATOM 1016 C C . ARG B 1 32 ? 19.753 42.629 20.299 1.00 6.58 32 ARG B C 1
ATOM 1017 O O . ARG B 1 32 ? 20.716 41.928 19.969 1.00 6.58 32 ARG B O 1
ATOM 1025 N N . ILE B 1 33 ? 18.613 42.123 20.759 1.00 6.58 33 ILE B N 1
ATOM 1026 C CA . ILE B 1 33 ? 18.420 40.687 20.943 1.00 6.58 33 ILE B CA 1
ATOM 1027 C C . ILE B 1 33 ? 17.983 39.923 19.687 1.00 6.58 33 ILE B C 1
ATOM 1028 O O . ILE B 1 33 ? 17.061 40.330 18.981 1.00 6.58 33 ILE B O 1
ATOM 1033 N N . GLU B 1 34 ? 18.652 38.804 19.417 1.00 6.58 34 GLU B N 1
ATOM 1034 C CA . GLU B 1 34 ? 18.310 37.968 18.271 1.00 6.58 34 GLU B CA 1
ATOM 1035 C C . GLU B 1 34 ? 17.743 36.653 18.811 1.00 6.58 34 GLU B C 1
ATOM 1036 O O . GLU B 1 34 ? 18.360 36.031 19.684 1.00 6.58 34 GLU B O 1
ATOM 1042 N N . LEU B 1 35 ? 16.589 36.230 18.293 1.00 6.58 35 LEU B N 1
ATOM 1043 C CA . LEU B 1 35 ? 15.945 34.997 18.744 1.00 6.58 35 LEU B CA 1
ATOM 1044 C C . LEU B 1 35 ? 16.135 33.829 17.783 1.00 6.58 35 LEU B C 1
ATOM 1045 O O . LEU B 1 35 ? 16.818 33.957 16.762 1.00 6.58 35 LEU B O 1
ATOM 1050 N N . ASP B 1 36 ? 15.506 32.700 18.119 1.00 6.58 36 ASP B N 1
ATOM 1051 C CA . ASP B 1 36 ? 15.601 31.481 17.320 1.00 6.58 36 ASP B CA 1
ATOM 1052 C C . ASP B 1 36 ? 15.067 31.569 15.900 1.00 6.58 36 ASP B C 1
ATOM 1053 O O . ASP B 1 36 ? 15.740 31.126 14.965 1.00 6.58 36 ASP B O 1
ATOM 1058 N N . ASP B 1 37 ? 13.871 32.130 15.722 1.00 6.58 37 ASP B N 1
ATOM 1059 C CA . ASP B 1 37 ? 13.284 32.234 14.385 1.00 6.58 37 ASP B CA 1
ATOM 1060 C C . ASP B 1 37 ? 13.967 33.262 13.477 1.00 6.58 37 ASP B C 1
ATOM 1061 O O . ASP B 1 37 ? 13.640 33.360 12.294 1.00 6.58 37 ASP B O 1
ATOM 1066 N N . GLY B 1 38 ? 14.926 34.006 14.021 1.00 6.58 38 GLY B N 1
ATOM 1067 C CA . GLY B 1 38 ? 15.634 35.009 13.241 1.00 6.58 38 GLY B CA 1
ATOM 1068 C C . GLY B 1 38 ? 15.147 36.411 13.556 1.00 6.58 38 GLY B C 1
ATOM 1069 O O . GLY B 1 38 ? 15.657 37.410 13.024 1.00 6.58 38 GLY B O 1
ATOM 1070 N N . SER B 1 39 ? 14.150 36.488 14.428 1.00 6.58 39 SER B N 1
ATOM 1071 C CA . SER B 1 39 ? 13.596 37.774 14.816 1.00 6.58 39 SER B CA 1
ATOM 1072 C C . SER B 1 39 ? 14.714 38.598 15.441 1.00 6.58 39 SER B C 1
ATOM 1073 O O . SER B 1 39 ? 15.689 38.061 15.974 1.00 6.58 39 SER B O 1
ATOM 1076 N N . MET B 1 40 ? 14.573 39.911 15.345 1.00 6.58 40 MET B N 1
ATOM 1077 C CA . MET B 1 40 ? 15.534 40.834 15.909 1.00 6.58 40 MET B CA 1
ATOM 1078 C C . MET B 1 40 ? 14.738 41.846 16.716 1.00 6.58 40 MET B C 1
ATOM 1079 O O . MET B 1 40 ? 13.819 42.488 16.198 1.00 6.58 40 MET B O 1
ATOM 1084 N N . ILE B 1 41 ? 15.084 41.964 17.992 1.00 6.58 41 ILE B N 1
ATOM 1085 C CA . ILE B 1 41 ? 14.417 42.882 18.900 1.00 6.58 41 ILE B CA 1
ATOM 1086 C C . ILE B 1 41 ? 15.434 43.823 19.548 1.00 6.58 41 ILE B C 1
ATOM 1087 O O . ILE B 1 41 ? 16.316 43.389 20.284 1.00 6.58 41 ILE B O 1
ATOM 1092 N N . ALA B 1 42 ? 15.311 45.112 19.252 1.00 6.58 42 ALA B N 1
ATOM 1093 C CA . ALA B 1 42 ? 16.207 46.120 19.807 1.00 6.58 42 ALA B CA 1
ATOM 1094 C C . ALA B 1 42 ? 15.459 47.068 20.737 1.00 6.58 42 ALA B C 1
ATOM 1095 O O . ALA B 1 42 ? 14.265 47.344 20.548 1.00 6.58 42 ALA B O 1
ATOM 1097 N N . GLY B 1 43 ? 16.167 47.565 21.746 1.00 6.58 43 GLY B N 1
ATOM 1098 C CA . GLY B 1 43 ? 15.549 48.488 22.675 1.00 6.58 43 GLY B CA 1
ATOM 1099 C C . GLY B 1 43 ? 16.218 48.543 24.033 1.00 6.58 43 GLY B C 1
ATOM 1100 O O . GLY B 1 43 ? 17.363 48.129 24.202 1.00 6.58 43 GLY B O 1
ATOM 1101 N N . THR B 1 44 ? 15.480 49.052 25.012 1.00 2.75 44 THR B N 1
ATOM 1102 C CA . THR B 1 44 ? 15.964 49.183 26.374 1.00 2.75 44 THR B CA 1
ATOM 1103 C C . THR B 1 44 ? 15.438 48.065 27.287 1.00 2.75 44 THR B C 1
ATOM 1104 O O . THR B 1 44 ? 14.273 47.690 27.215 1.00 2.75 44 THR B O 1
ATOM 1108 N N . VAL B 1 45 ? 16.304 47.533 28.139 1.00 2.75 45 VAL B N 1
ATOM 1109 C CA . VAL B 1 45 ? 15.899 46.486 29.078 1.00 2.75 45 VAL B CA 1
ATOM 1110 C C . VAL B 1 45 ? 15.065 47.194 30.146 1.00 2.75 45 VAL B C 1
ATOM 1111 O O . VAL B 1 45 ? 15.599 47.887 31.006 1.00 2.75 45 VAL B O 1
ATOM 1115 N N . ALA B 1 46 ? 13.751 47.016 30.086 1.00 2.75 46 ALA B N 1
ATOM 1116 C CA . ALA B 1 46 ? 12.836 47.691 31.010 1.00 2.75 46 ALA B CA 1
ATOM 1117 C C . ALA B 1 46 ? 12.469 46.896 32.258 1.00 2.75 46 ALA B C 1
ATOM 1118 O O . ALA B 1 46 ? 12.144 47.460 33.299 1.00 2.75 46 ALA B O 1
ATOM 1120 N N . VAL B 1 47 ? 12.488 45.581 32.134 1.00 2.75 47 VAL B N 1
ATOM 1121 C CA . VAL B 1 47 ? 12.211 44.693 33.255 1.00 2.75 47 VAL B CA 1
ATOM 1122 C C . VAL B 1 47 ? 13.268 43.629 33.047 1.00 2.75 47 VAL B C 1
ATOM 1123 O O . VAL B 1 47 ? 13.247 42.935 32.034 1.00 2.75 47 VAL B O 1
ATOM 1127 N N . ARG B 1 48 ? 14.206 43.531 33.986 1.00 6.58 48 ARG B N 1
ATOM 1128 C CA . ARG B 1 48 ? 15.313 42.584 33.895 1.00 6.58 48 ARG B CA 1
ATOM 1129 C C . ARG B 1 48 ? 14.898 41.137 33.998 1.00 6.58 48 ARG B C 1
ATOM 1130 O O . ARG B 1 48 ? 13.934 40.802 34.690 1.00 6.58 48 ARG B O 1
ATOM 1138 N N . PRO B 1 49 ? 15.629 40.246 33.310 1.00 6.58 49 PRO B N 1
ATOM 1139 C CA . PRO B 1 49 ? 15.308 38.820 33.354 1.00 6.58 49 PRO B CA 1
ATOM 1140 C C . PRO B 1 49 ? 15.716 38.196 34.688 1.00 6.58 49 PRO B C 1
ATOM 1141 O O . PRO B 1 49 ? 16.727 38.579 35.291 1.00 6.58 49 PRO B O 1
ATOM 1145 N N . THR B 1 50 ? 14.911 37.257 35.162 1.00 6.58 50 THR B N 1
ATOM 1146 C CA . THR B 1 50 ? 15.210 36.561 36.404 1.00 6.58 50 THR B CA 1
ATOM 1147 C C . THR B 1 50 ? 14.796 35.130 36.158 1.00 6.58 50 THR B C 1
ATOM 1148 O O . THR B 1 50 ? 13.668 34.890 35.742 1.00 6.58 50 THR B O 1
ATOM 1152 N N . ILE B 1 51 ? 15.684 34.182 36.420 1.00 6.58 51 ILE B N 1
ATOM 1153 C CA . ILE B 1 51 ? 15.337 32.787 36.193 1.00 6.58 51 ILE B CA 1
ATOM 1154 C C . ILE B 1 51 ? 14.367 32.328 37.277 1.00 6.58 51 ILE B C 1
ATOM 1155 O O . ILE B 1 51 ? 14.527 32.676 38.444 1.00 6.58 51 ILE B O 1
ATOM 1160 N N . GLN B 1 52 ? 13.348 31.568 36.887 1.00 6.58 52 GLN B N 1
ATOM 1161 C CA . GLN B 1 52 ? 12.362 31.068 37.846 1.00 6.58 52 GLN B CA 1
ATOM 1162 C C . GLN B 1 52 ? 11.901 29.652 37.506 1.00 6.58 52 GLN B C 1
ATOM 1163 O O . GLN B 1 52 ? 12.246 29.116 36.447 1.00 6.58 52 GLN B O 1
ATOM 1169 N N . THR B 1 53 ? 11.139 29.030 38.406 1.00 6.58 53 THR B N 1
ATOM 1170 C CA . THR B 1 53 ? 10.641 27.678 38.151 1.00 6.58 53 THR B CA 1
ATOM 1171 C C . THR B 1 53 ? 9.254 27.726 37.503 1.00 6.58 53 THR B C 1
ATOM 1172 O O . THR B 1 53 ? 8.380 28.492 37.920 1.00 6.58 53 THR B O 1
ATOM 1176 N N . TYR B 1 54 ? 9.075 26.909 36.468 1.00 6.58 54 TYR B N 1
ATOM 1177 C CA . TYR B 1 54 ? 7.825 26.837 35.710 1.00 6.58 54 TYR B CA 1
ATOM 1178 C C . TYR B 1 54 ? 7.459 25.387 35.405 1.00 6.58 54 TYR B C 1
ATOM 1179 O O . TYR B 1 54 ? 8.239 24.471 35.642 1.00 6.58 54 TYR B O 1
ATOM 1188 N N . ARG B 1 55 ? 6.262 25.203 34.866 1.00 2.75 55 ARG B N 1
ATOM 1189 C CA . ARG B 1 55 ? 5.745 23.892 34.501 1.00 2.75 55 ARG B CA 1
ATOM 1190 C C . ARG B 1 55 ? 5.178 24.061 33.090 1.00 2.75 55 ARG B C 1
ATOM 1191 O O . ARG B 1 55 ? 4.663 25.129 32.768 1.00 2.75 55 ARG B O 1
ATOM 1199 N N . ASP B 1 56 ? 5.260 23.022 32.258 1.00 2.75 56 ASP B N 1
ATOM 1200 C CA . ASP B 1 56 ? 4.725 23.121 30.899 1.00 2.75 56 ASP B CA 1
ATOM 1201 C C . ASP B 1 56 ? 3.407 22.354 30.799 1.00 2.75 56 ASP B C 1
ATOM 1202 O O . ASP B 1 56 ? 2.945 21.798 31.786 1.00 2.75 56 ASP B O 1
ATOM 1207 N N . GLU B 1 57 ? 2.794 22.339 29.620 1.00 2.75 57 GLU B N 1
ATOM 1208 C CA . GLU B 1 57 ? 1.517 21.655 29.439 1.00 2.75 57 GLU B CA 1
ATOM 1209 C C . GLU B 1 57 ? 1.593 20.165 29.728 1.00 2.75 57 GLU B C 1
ATOM 1210 O O . GLU B 1 57 ? 0.579 19.527 30.011 1.00 2.75 57 GLU B O 1
ATOM 1216 N N . GLN B 1 58 ? 2.794 19.610 29.629 1.00 2.75 58 GLN B N 1
ATOM 1217 C CA . GLN B 1 58 ? 2.990 18.197 29.887 1.00 2.75 58 GLN B CA 1
ATOM 1218 C C . GLN B 1 58 ? 3.354 18.035 31.366 1.00 2.75 58 GLN B C 1
ATOM 1219 O O . GLN B 1 58 ? 3.759 16.956 31.819 1.00 2.75 58 GLN B O 1
ATOM 1225 N N . GLU B 1 59 ? 3.208 19.124 32.115 1.00 2.75 59 GLU B N 1
ATOM 1226 C CA . GLU B 1 59 ? 3.485 19.130 33.552 1.00 2.75 59 GLU B CA 1
ATOM 1227 C C . GLU B 1 59 ? 4.927 18.894 33.999 1.00 2.75 59 GLU B C 1
ATOM 1228 O O . GLU B 1 59 ? 5.165 18.511 35.153 1.00 2.75 59 GLU B O 1
ATOM 1234 N N . ARG B 1 60 ? 5.881 19.107 33.091 1.00 2.75 60 ARG B N 1
ATOM 1235 C CA . ARG B 1 60 ? 7.303 18.953 33.401 1.00 2.75 60 ARG B CA 1
ATOM 1236 C C . ARG B 1 60 ? 7.743 20.231 34.113 1.00 2.75 60 ARG B C 1
ATOM 1237 O O . ARG B 1 60 ? 7.262 21.317 33.783 1.00 2.75 60 ARG B O 1
ATOM 1245 N N . GLU B 1 61 ? 8.643 20.095 35.086 1.00 2.75 61 GLU B N 1
ATOM 1246 C CA . GLU B 1 61 ? 9.144 21.249 35.838 1.00 2.75 61 GLU B CA 1
ATOM 1247 C C . GLU B 1 61 ? 10.583 21.614 35.437 1.00 2.75 61 GLU B C 1
ATOM 1248 O O . GLU B 1 61 ? 11.456 20.744 35.328 1.00 2.75 61 GLU B O 1
ATOM 1254 N N . GLY B 1 62 ? 10.820 22.903 35.205 1.00 2.75 62 GLY B N 1
ATOM 1255 C CA . GLY B 1 62 ? 12.149 23.344 34.805 1.00 2.75 62 GLY B CA 1
ATOM 1256 C C . GLY B 1 62 ? 12.364 24.845 34.933 1.00 2.75 62 GLY B C 1
ATOM 1257 O O . GLY B 1 62 ? 11.504 25.558 35.442 1.00 2.75 62 GLY B O 1
ATOM 1258 N N . SER B 1 63 ? 13.521 25.319 34.473 1.00 2.75 63 SER B N 1
ATOM 1259 C CA . SER B 1 63 ? 13.880 26.737 34.536 1.00 2.75 63 SER B CA 1
ATOM 1260 C C . SER B 1 63 ? 13.639 27.483 33.217 1.00 2.75 63 SER B C 1
ATOM 1261 O O . SER B 1 63 ? 13.699 26.903 32.127 1.00 2.75 63 SER B O 1
ATOM 1264 N N . ASN B 1 64 ? 13.398 28.786 33.340 1.00 2.75 64 ASN B N 1
ATOM 1265 C CA . ASN B 1 64 ? 13.164 29.670 32.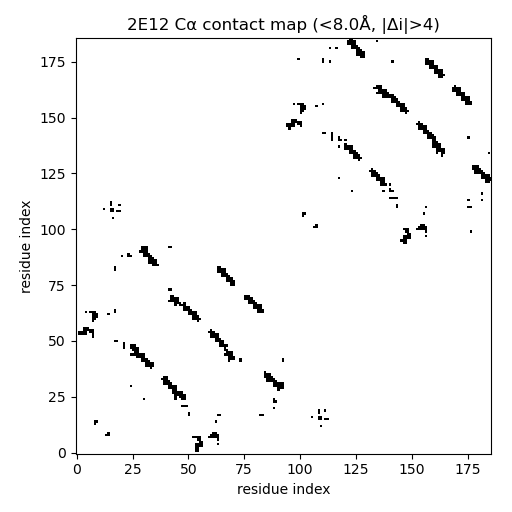203 1.00 2.75 64 ASN B CA 1
ATOM 1266 C C . ASN B 1 64 ? 13.040 31.065 32.809 1.00 2.75 64 ASN B C 1
ATOM 1267 O O . ASN B 1 64 ? 13.274 31.258 34.007 1.00 2.75 64 ASN B O 1
ATOM 1272 N N . GLY B 1 65 ? 12.676 32.045 31.996 1.00 2.75 65 GLY B N 1
ATOM 1273 C CA . GLY B 1 65 ? 12.514 33.388 32.516 1.00 2.75 65 GLY B CA 1
ATOM 1274 C C . GLY B 1 65 ? 12.014 34.352 31.456 1.00 2.75 65 GLY B C 1
ATOM 1275 O O . GLY B 1 65 ? 12.081 34.062 30.269 1.00 2.75 65 GLY B O 1
ATOM 1276 N N . GLN B 1 66 ? 11.521 35.506 31.885 1.00 2.75 66 GLN B N 1
ATOM 1277 C CA . GLN B 1 66 ? 11.004 36.507 30.958 1.00 2.75 66 GLN B CA 1
ATOM 1278 C C . GLN B 1 66 ? 11.604 37.879 31.268 1.00 2.75 66 GLN B C 1
ATOM 1279 O O . GLN B 1 66 ? 11.946 38.169 32.416 1.00 6.58 66 GLN B O 1
ATOM 1285 N N . LEU B 1 67 ? 11.746 38.711 30.237 1.00 2.75 67 LEU B N 1
ATOM 1286 C CA . LEU B 1 67 ? 12.246 40.081 30.403 1.00 2.75 67 LEU B CA 1
ATOM 1287 C C . LEU B 1 67 ? 11.375 40.929 29.487 1.00 2.75 67 LEU B C 1
ATOM 1288 O O . LEU B 1 67 ? 10.763 40.410 28.545 1.00 6.58 67 LEU B O 1
ATOM 1293 N N . ARG B 1 68 ? 11.284 42.222 29.769 1.00 2.75 68 ARG B N 1
ATOM 1294 C CA . ARG B 1 68 ? 10.484 43.091 28.918 1.00 2.75 68 ARG B CA 1
ATOM 1295 C C . ARG B 1 68 ? 11.432 44.088 28.290 1.00 2.75 68 ARG B C 1
ATOM 1296 O O . ARG B 1 68 ? 12.258 44.696 28.980 1.00 6.58 68 ARG B O 1
ATOM 1304 N N . ILE B 1 69 ? 11.341 44.215 26.972 1.00 2.75 69 ILE B N 1
ATOM 1305 C CA . ILE B 1 69 ? 12.158 45.162 26.242 1.00 2.75 69 ILE B CA 1
ATOM 1306 C C . ILE B 1 69 ? 11.195 46.180 25.645 1.00 2.75 69 ILE B C 1
ATOM 1307 O O . ILE B 1 69 ? 10.234 45.816 24.964 1.00 6.58 69 ILE B O 1
ATOM 1312 N N . ASP B 1 70 ? 11.436 47.456 25.924 1.00 2.75 70 ASP B N 1
ATOM 1313 C CA . ASP B 1 70 ? 10.595 48.519 25.392 1.00 2.75 70 ASP B CA 1
ATOM 1314 C C . ASP B 1 70 ? 11.278 49.017 24.127 1.00 2.75 70 ASP B C 1
ATOM 1315 O O . ASP B 1 70 ? 12.442 49.426 24.158 1.00 6.58 70 ASP B O 1
ATOM 1320 N N . HIS B 1 71 ? 10.560 48.967 23.010 1.00 6.58 71 HIS B N 1
ATOM 1321 C CA . HIS B 1 71 ? 11.126 49.383 21.731 1.00 6.58 71 HIS B CA 1
ATOM 1322 C C . HIS B 1 71 ? 11.585 50.833 21.729 1.00 6.58 71 HIS B C 1
ATOM 1323 O O . HIS B 1 71 ? 11.250 51.606 22.622 1.00 6.58 71 HIS B O 1
ATOM 1330 N N . LEU B 1 72 ? 12.348 51.195 20.703 1.00 6.58 72 LEU B N 1
ATOM 1331 C CA . LEU B 1 72 ? 12.900 52.536 20.592 1.00 6.58 72 LEU B CA 1
ATOM 1332 C C . LEU B 1 72 ? 12.025 53.563 19.881 1.00 6.58 72 LEU B C 1
ATOM 1333 O O . LEU B 1 72 ? 12.510 54.613 19.444 1.00 6.58 72 LEU B O 1
ATOM 1338 N N . ASP B 1 73 ? 10.732 53.277 19.777 1.00 6.58 73 ASP B N 1
ATOM 1339 C CA . ASP B 1 73 ? 9.816 54.209 19.133 1.00 6.58 73 ASP B CA 1
ATOM 1340 C C . ASP B 1 73 ? 9.310 55.196 20.179 1.00 6.58 73 ASP B C 1
ATOM 1341 O O . ASP B 1 73 ? 9.482 54.985 21.384 1.00 6.58 73 ASP B O 1
ATOM 1346 N N . ALA B 1 74 ? 8.697 56.277 19.712 1.00 6.58 74 ALA B N 1
ATOM 1347 C CA . ALA B 1 74 ? 8.186 57.329 20.597 1.00 6.58 74 ALA B CA 1
ATOM 1348 C C . ALA B 1 74 ? 7.301 56.841 21.743 1.00 6.58 74 ALA B C 1
ATOM 1349 O O . ALA B 1 74 ? 7.404 57.345 22.868 1.00 6.58 74 ALA B O 1
ATOM 1351 N N . SER B 1 75 ? 6.430 55.873 21.472 1.00 6.58 75 SER B N 1
ATOM 1352 C CA . SER B 1 75 ? 5.536 55.372 22.516 1.00 6.58 75 SER B CA 1
ATOM 1353 C C . SER B 1 75 ? 6.066 54.104 23.193 1.00 6.58 75 SER B C 1
ATOM 1354 O O . SER B 1 75 ? 5.320 53.397 23.868 1.00 6.58 75 SER B O 1
ATOM 1357 N N . GLN B 1 76 ? 7.361 53.848 23.013 1.00 6.58 76 GLN B N 1
ATOM 1358 C CA . GLN B 1 76 ? 8.062 52.698 23.606 1.00 6.58 76 GLN B CA 1
ATOM 13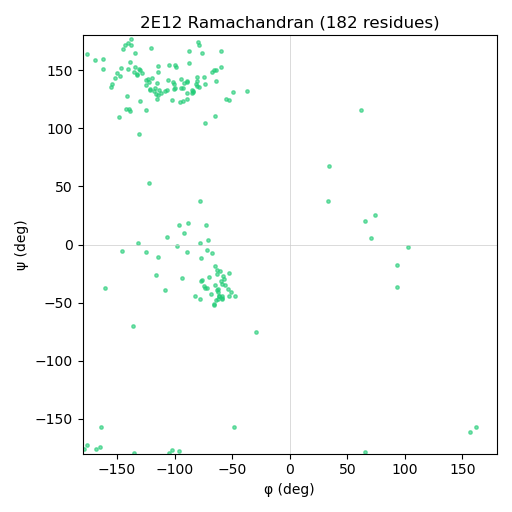59 C C . GLN B 1 76 ? 7.242 51.418 23.739 1.00 6.58 76 GLN B C 1
ATOM 1360 O O . GLN B 1 76 ? 6.942 50.972 24.844 1.00 6.58 76 GLN B O 1
ATOM 1366 N N . GLU B 1 77 ? 6.901 50.822 22.601 1.00 6.58 77 GLU B N 1
ATOM 1367 C CA . GLU B 1 77 ? 6.105 49.604 22.581 1.00 6.58 77 GLU B CA 1
ATOM 1368 C C . GLU B 1 77 ? 6.715 48.527 23.460 1.00 6.58 77 GLU B C 1
ATOM 1369 O O . GLU B 1 77 ? 7.874 48.165 23.282 1.00 6.58 77 GLU B O 1
ATOM 1375 N N . PRO B 1 78 ? 5.936 48.002 24.423 1.00 6.58 78 PRO B N 1
ATOM 1376 C CA . PRO B 1 78 ? 6.391 46.957 25.343 1.00 6.58 78 PRO B CA 1
ATOM 1377 C C . PRO B 1 78 ? 6.335 45.567 24.725 1.00 6.58 78 PRO B C 1
ATOM 1378 O O . PRO B 1 78 ? 5.356 45.213 24.061 1.00 6.58 78 PRO B O 1
ATOM 1382 N N . GLN B 1 79 ? 7.392 44.787 24.938 1.00 2.75 79 GLN B N 1
ATOM 1383 C CA . GLN B 1 79 ? 7.446 43.426 24.414 1.00 2.75 79 GLN B CA 1
ATOM 1384 C C . GLN B 1 79 ? 8.108 42.471 25.386 1.00 2.75 79 GLN B C 1
ATOM 1385 O O . GLN B 1 79 ? 9.292 42.610 25.705 1.00 2.75 79 GLN B O 1
ATOM 1391 N N . TRP B 1 80 ? 7.327 41.502 25.855 1.00 6.58 80 TRP B N 1
ATOM 1392 C CA . TRP B 1 80 ? 7.833 40.493 26.769 1.00 6.58 80 TRP B CA 1
ATOM 1393 C C . TRP B 1 80 ? 8.361 39.348 25.920 1.00 6.58 80 TRP B C 1
ATOM 1394 O O . TRP B 1 80 ? 7.761 38.994 24.899 1.00 6.58 80 TRP B O 1
ATOM 1405 N N . ILE B 1 81 ? 9.495 38.790 26.334 1.00 6.58 81 ILE B N 1
ATOM 1406 C CA . ILE B 1 81 ? 10.117 37.686 25.618 1.00 6.58 81 ILE B CA 1
ATOM 1407 C C . ILE B 1 81 ? 10.552 36.585 26.602 1.00 6.58 81 ILE B C 1
ATOM 1408 O O . ILE B 1 81 ? 10.823 36.859 27.768 1.00 6.58 81 ILE B O 1
ATOM 1413 N N . TRP B 1 82 ? 10.607 35.347 26.122 1.00 6.58 82 TRP B N 1
ATOM 1414 C CA . TRP B 1 82 ? 11.044 34.219 26.928 1.00 6.58 82 TRP B CA 1
ATOM 1415 C C . TRP B 1 82 ? 12.536 34.024 26.653 1.00 6.58 82 TRP B C 1
ATOM 1416 O O . TRP B 1 82 ? 12.957 34.029 25.497 1.00 6.58 82 TRP B O 1
ATOM 1427 N N . MET B 1 83 ? 13.323 33.828 27.711 1.00 6.58 83 MET B N 1
ATOM 1428 C CA . MET B 1 83 ? 14.769 33.660 27.582 1.00 6.58 83 MET B CA 1
ATOM 1429 C C . MET B 1 83 ? 15.256 32.493 26.734 1.00 6.58 83 MET B C 1
ATOM 1430 O O . MET B 1 83 ? 16.308 32.584 26.103 1.00 6.58 83 MET B O 1
ATOM 1435 N N . ASP B 1 84 ? 14.506 31.398 26.711 1.00 6.58 84 ASP B N 1
ATOM 1436 C CA . ASP B 1 84 ? 14.933 30.244 25.933 1.00 6.58 84 ASP B CA 1
ATOM 1437 C C . ASP B 1 84 ? 14.997 30.546 24.438 1.00 6.58 84 ASP B C 1
ATOM 1438 O O . ASP B 1 84 ? 15.714 29.890 23.690 1.00 6.58 84 ASP B O 1
ATOM 1443 N N . ARG B 1 85 ? 14.272 31.572 24.015 1.00 6.58 85 ARG B N 1
ATOM 1444 C CA . ARG B 1 85 ? 14.233 31.963 22.614 1.00 6.58 85 ARG B CA 1
ATOM 1445 C C . ARG B 1 85 ? 15.462 32.732 22.128 1.00 6.58 85 ARG B C 1
ATOM 1446 O O . ARG B 1 85 ? 15.637 32.911 20.926 1.00 6.58 85 ARG B O 1
ATOM 1454 N N . ILE B 1 86 ? 16.315 33.163 23.053 1.00 2.75 86 ILE B N 1
ATOM 1455 C CA . ILE B 1 86 ? 17.482 33.971 22.701 1.00 2.75 86 ILE B CA 1
ATOM 1456 C C . ILE B 1 86 ? 18.731 33.228 22.253 1.00 2.75 86 ILE B C 1
ATOM 1457 O O . ILE B 1 86 ? 19.178 32.298 22.914 1.00 6.58 86 ILE B O 1
ATOM 1462 N N . VAL B 1 87 ? 19.305 33.655 21.134 1.00 6.58 87 VAL B N 1
ATOM 1463 C CA . VAL B 1 87 ? 20.518 33.019 20.637 1.00 6.58 87 VAL B CA 1
ATOM 1464 C C . VAL B 1 87 ? 21.725 33.962 20.657 1.00 6.58 87 VAL B C 1
ATOM 1465 O O . VAL B 1 87 ? 22.863 33.526 20.461 1.00 6.58 87 VAL B O 1
ATOM 1469 N N . ALA B 1 88 ? 21.483 35.251 20.896 1.00 6.58 88 ALA B N 1
ATOM 1470 C CA . ALA B 1 88 ? 22.564 36.227 20.954 1.00 6.58 88 ALA B CA 1
ATOM 1471 C C . ALA B 1 88 ? 22.097 37.581 21.494 1.00 6.58 88 ALA B C 1
ATOM 1472 O O . ALA B 1 88 ? 20.906 37.916 21.451 1.00 6.58 88 ALA B O 1
ATOM 1474 N N . VAL B 1 89 ? 23.054 38.359 21.991 1.00 6.58 89 VAL B N 1
ATOM 1475 C CA . VAL B 1 89 ? 22.781 39.685 22.542 1.00 6.58 89 VAL B CA 1
ATOM 1476 C C . VAL B 1 89 ? 23.994 40.593 22.303 1.00 6.58 89 VAL B C 1
ATOM 1477 O O . VAL B 1 89 ? 25.045 40.405 22.904 1.00 6.58 89 VAL B O 1
ATOM 1481 N N . HIS B 1 90 ? 23.849 41.563 21.409 1.00 6.58 90 HIS B N 1
ATOM 1482 C CA . HIS B 1 90 ? 24.940 42.493 21.114 1.00 6.58 90 HIS B CA 1
ATOM 1483 C C . HIS B 1 90 ? 24.516 43.895 21.577 1.00 6.58 90 HIS B C 1
ATOM 1484 O O . HIS B 1 90 ? 23.328 44.191 21.645 1.00 6.58 90 HIS B O 1
ATOM 1491 N N . PRO B 1 91 ? 25.479 44.772 21.905 1.00 6.58 91 PRO B N 1
ATOM 1492 C CA . PRO B 1 91 ? 25.155 46.131 22.360 1.00 6.58 91 PRO B CA 1
ATOM 1493 C C . PRO B 1 91 ? 24.146 46.915 21.507 1.00 6.58 91 PRO B C 1
ATOM 1494 O O . PRO B 1 91 ? 23.319 46.349 20.784 1.00 6.58 91 PRO B O 1
ATOM 1498 N N . MET B 1 92 ? 24.226 48.232 21.630 1.00 6.58 92 MET B N 1
ATOM 1499 C CA . MET B 1 92 ? 23.373 49.183 20.917 1.00 6.58 92 MET B CA 1
ATOM 1500 C C . MET B 1 92 ? 24.021 50.563 20.904 1.00 6.58 92 MET B C 1
ATOM 1501 O O . MET B 1 92 ? 23.922 51.283 19.904 1.00 6.58 92 MET B O 1
ATOM 1506 N N . PRO B 1 93 ? 24.688 50.950 22.019 1.00 1.02 93 PRO B N 1
ATOM 1507 C CA . PRO B 1 93 ? 25.360 52.250 22.166 1.00 1.02 93 PRO B CA 1
ATOM 1508 C C . PRO B 1 93 ? 25.878 52.907 20.883 1.00 1.02 93 PRO B C 1
ATOM 1509 O O . PRO B 1 93 ? 25.289 53.937 20.472 1.00 1.02 93 PRO B O 1
#

CATH classification: 2.30.30.720

Radius of gyration: 19.56 Å; Cα contacts (8 Å, |Δi|>4): 400; chains: 2; bounding box: 55×48×39 Å

Foldseek 3Di:
DFDEDQDFDDDPVLVVVQVVVLVLQAAQFWKWFQFQVRDIDTATFNHRKDKDWHAYPVGDIHIWIKTWGAHDPRPGDIDIDIPSGTDDIGGDD/DAAEDADFDDDPVLVVQLVVQLVVCVVQAWKWWAFDVRDIATATFPFGWDKDWHAYPVRDIHIWTKTWGFHPDPVRHIDIDISVGTDDMDHDD

Sequence (186 aa):
MPKYAPHVYTEQAQIATLEHWVKLLDGQERVRIELDDGSMIAGTVAVRPTIQTYRDEQEREGSNGQLRIDHLDASQEPQWIWMDRIVAVHPMPMPKYAPHVYTEQAQIATLEHWVKLLDGQERVRIELDDGSMIAGTVAVRPTIQTYRDEQEREGSNGQLRIDHLDASQEPQWIWMDRIVAVHPMP

B-factor: mean 10.6, std 12.74, range [1.02, 61.48]

Solvent-accessible surface area: 11852 Å² total; per-residue (Å²): 232,55,133,109,4,80,88,26,52,100,112,80,59,69,31,7,53,6,44,8,24,27,136,56,0,58,28,124,90,149,2,86,1,72,24,72,107,72,48,107,20,32,11,34,0,17,93,140,6,77,47,71,86,6,75,23,164,135,92,153,110,7,22,0,0,68,1,90,0,36,49,141,129,73,74,124,137,90,58,155,34,59,0,26,91,14,83,15,6,78,93,165,46,226,94,117,132,0,57,86,23,61,93,118,65,71,56,36,4,64,8,44,12,22,42,98,66,0,78,55,80,66,127,7,123,0,56,22,93,117,44,46,92,6,31,0,33,2,45,55,149,4,73,60,74,102,8,92,22,139,136,118,174,125,6,26,1,0,66,0,66,0,18,48,98,71,115,102,101,106,84,71,144,11,53,1,34,83,9,84,20,21,87,93,72,123

Nearest PDB structures (foldseek):
  2e12-assembly1_B  TM=9.388E-01  e=4.239E-15  Xanthomonas campestris pv. campestris
  8xpm-assembly1_f4  TM=3.260E-01  e=1.631E-01  Escherichia phage Lambda
  1gkh-assembly1_A-2  TM=3.601E-01  e=1.086E+00  Escherichia coli
  1vqc-assembly1_A-2  TM=3.678E-01  e=1.358E+00  Enterobacteria phage f1
  1yhb-assembly1_A-2  TM=3.622E-01  e=1.518E+00  Enterobacteria phage f1

Secondary structure (DSSP, 8-state):
---B-S--B--HHHHHHHHHHHHTS-TT-EEEEEETTS-EEEEEESS---EEEEE-TT--EEEEEEEEEE-SSSS-S-EEEEGGGEEEEEE--/-PPB-S--B--HHHHHHHHHHHHHTTS---EEEEETTS-EEEEEEEE----EEEE-TT--EEEE-EEEEE-SSTT--EEEEEGGGEEEEE---

InterPro domains:
  IPR021649 Protein of unknown function DUF3247 [PF11607] (1-92)